Protein AF-0000000078809198 (afdb_homodimer)

Secondary structure (DSSP, 8-state):
--EEEEEEEE--TT-TTPPPEEEEEE---SSPEEHHHHHHHHHTT-SS-HHHHHHHHHHHHHHHHHHHHTT--EEETTTEEEEEEEEE--BSSGGG-SGGGEEEEEEEEEE-GGG---SS---GGGPPPEEEHHHHHHHHHHHHHHSSS-----/--EEEEEEEE--TT-TTPPPEEEEEE---SSPEEHHHHHHHHHTT-SS-HHHHHHHHHHHHHHHHHHHHTT--EEETTTEEEEEEEEE--BSSGGG-SGGGEEEEEEEEEE-GGG---SS---GGGPPPEEEHHHHHHHHHHHHHHSSS-----

InterPro domains:
  IPR000119 Histone-like DNA-binding protein [PTHR33175] (41-130)
  IPR005902 Putative DNA-binding protein, HU-related [TIGR01201] (5-146)
  IPR010992 Integration host factor (IHF)-like DNA-binding domain superfamily [G3DSA:4.10.520.10] (33-121)
  IPR010992 Integration host factor (IHF)-like DNA-binding domain superfamily [SSF47729] (41-116)
  IPR041607 HU domain fused to wHTH, Ig, or Glycine-rich motif [PF18291] (1-122)

Organism: NCBI:txid997884

Structure (mmCIF, N/CA/C/O backbone):
data_AF-0000000078809198-model_v1
#
loop_
_entity.id
_entity.type
_entity.pdbx_description
1 polymer 'Viral histone-like protein'
#
loop_
_atom_site.group_PDB
_atom_site.id
_atom_site.type_symbol
_atom_site.label_atom_id
_atom_site.label_alt_id
_atom_site.label_comp_id
_atom_site.label_asym_id
_atom_site.label_entity_id
_atom_site.label_seq_id
_atom_site.pdbx_PDB_ins_code
_atom_site.Cartn_x
_atom_site.Cartn_y
_atom_site.Cartn_z
_atom_site.occupancy
_atom_site.B_iso_or_equiv
_atom_site.auth_seq_id
_atom_site.auth_comp_id
_atom_site.auth_asym_id
_atom_site.auth_atom_id
_atom_site.pdbx_PDB_model_num
ATOM 1 N N . MET A 1 1 ? -8.312 17.562 12.43 1 68.69 1 MET A N 1
ATOM 2 C CA . MET A 1 1 ? -6.922 17.672 12.859 1 68.69 1 MET A CA 1
ATOM 3 C C . MET A 1 1 ? -5.973 17.438 11.688 1 68.69 1 MET A C 1
ATOM 5 O O . MET A 1 1 ? -6.406 17.078 10.594 1 68.69 1 MET A O 1
ATOM 9 N N . GLY A 1 2 ? -4.805 17.953 11.539 1 83.19 2 GLY A N 1
ATOM 10 C CA . GLY A 1 2 ? -3.785 17.969 10.5 1 83.19 2 GLY A CA 1
ATOM 11 C C . GLY A 1 2 ? -2.74 16.875 10.688 1 83.19 2 GLY A C 1
ATOM 12 O O . GLY A 1 2 ? -2.9 15.992 11.531 1 83.19 2 GLY A O 1
ATOM 13 N N . VAL A 1 3 ? -1.812 16.844 9.883 1 90.44 3 VAL A N 1
ATOM 14 C CA . VAL A 1 3 ? -0.715 15.891 9.891 1 90.44 3 VAL A CA 1
ATOM 15 C C . VAL A 1 3 ? 0.506 16.5 10.57 1 90.44 3 VAL A C 1
ATOM 17 O O . VAL A 1 3 ? 1.037 17.516 10.109 1 90.44 3 VAL A O 1
ATOM 20 N N . PRO A 1 4 ? 0.882 15.922 11.719 1 93.06 4 PRO A N 1
ATOM 21 C CA . PRO A 1 4 ? 2.059 16.469 12.398 1 93.06 4 PRO A CA 1
ATOM 22 C C . PRO A 1 4 ? 3.367 16.094 11.711 1 93.06 4 PRO A C 1
ATOM 24 O O . PRO A 1 4 ? 3.451 15.039 11.07 1 93.06 4 PRO A O 1
ATOM 27 N N . PHE A 1 5 ? 4.301 17.047 11.906 1 94.12 5 PHE A N 1
ATOM 28 C CA . PHE A 1 5 ? 5.648 16.734 11.445 1 94.12 5 PHE A CA 1
ATOM 29 C C . PHE A 1 5 ? 6.688 17.156 12.477 1 94.12 5 PHE A C 1
ATOM 31 O O . PHE A 1 5 ? 6.422 18 13.32 1 94.12 5 PHE A O 1
ATOM 38 N N . LYS A 1 6 ? 7.828 16.5 12.398 1 94.94 6 LYS A N 1
ATOM 39 C CA . LYS A 1 6 ? 8.992 16.859 13.203 1 94.94 6 LYS A CA 1
ATOM 40 C C . LYS A 1 6 ? 10.188 17.188 12.32 1 94.94 6 LYS A C 1
ATOM 42 O O . LYS A 1 6 ? 10.25 16.766 11.164 1 94.94 6 LYS A O 1
ATOM 47 N N . LYS A 1 7 ? 11.086 17.953 12.898 1 95.81 7 LYS A N 1
ATOM 48 C CA . LYS A 1 7 ? 12.289 18.328 12.156 1 95.81 7 LYS A CA 1
ATOM 49 C C . LYS A 1 7 ? 13.445 17.375 12.469 1 95.81 7 LYS A C 1
ATOM 51 O O . LYS A 1 7 ? 13.828 17.219 13.633 1 95.81 7 LYS A O 1
ATOM 56 N N . ILE A 1 8 ? 13.906 16.766 11.383 1 94.56 8 ILE A N 1
ATOM 57 C CA . ILE A 1 8 ? 14.977 15.789 11.594 1 94.56 8 ILE A CA 1
ATOM 58 C C . ILE A 1 8 ? 16.219 16.219 10.82 1 94.56 8 ILE A C 1
ATOM 60 O O . ILE A 1 8 ? 16.109 16.766 9.711 1 94.56 8 ILE A O 1
ATOM 64 N N . ALA A 1 9 ? 17.344 15.953 11.508 1 93.75 9 ALA A N 1
ATOM 65 C CA . ALA A 1 9 ? 18.625 16.234 10.875 1 93.75 9 ALA A CA 1
ATOM 66 C C . ALA A 1 9 ? 19.203 14.992 10.211 1 93.75 9 ALA A C 1
ATOM 68 O O . ALA A 1 9 ? 19.281 13.93 10.828 1 93.75 9 ALA A O 1
ATOM 69 N N . ARG A 1 10 ? 19.469 15.148 8.922 1 92.31 10 ARG A N 1
ATOM 70 C CA . ARG A 1 10 ? 20.047 14.023 8.195 1 92.31 10 ARG A CA 1
ATOM 71 C C . ARG A 1 10 ? 21.266 14.469 7.395 1 92.31 10 ARG A C 1
ATOM 73 O O . ARG A 1 10 ? 21.297 15.57 6.844 1 92.31 10 ARG A O 1
ATOM 80 N N . LYS A 1 11 ? 22.328 13.578 7.383 1 88.88 11 LYS A N 1
ATOM 81 C CA . LYS A 1 11 ? 23.516 13.797 6.574 1 88.88 11 LYS A CA 1
ATOM 82 C C . LYS A 1 11 ? 23.547 12.867 5.367 1 88.88 11 LYS A C 1
ATOM 84 O O . LYS A 1 11 ? 23.188 11.695 5.473 1 88.88 11 LYS A O 1
ATOM 89 N N . ASP A 1 12 ? 23.906 13.352 4.227 1 81.31 12 ASP A N 1
ATOM 90 C CA . ASP A 1 12 ? 24.062 12.516 3.045 1 81.31 12 ASP A CA 1
ATOM 91 C C . ASP A 1 12 ? 25.234 11.539 3.219 1 81.31 12 ASP A C 1
ATOM 93 O O . ASP A 1 12 ? 26.391 11.961 3.291 1 81.31 12 ASP A O 1
ATOM 97 N N . PRO A 1 13 ? 24.922 10.336 3.318 1 84.31 13 PRO A N 1
ATOM 98 C CA . PRO A 1 13 ? 25.984 9.359 3.586 1 84.31 13 PRO A CA 1
ATOM 99 C C . PRO A 1 13 ? 26.922 9.188 2.404 1 84.31 13 PRO A C 1
ATOM 101 O O . PRO A 1 13 ? 28.031 8.664 2.568 1 84.31 13 PRO A O 1
ATOM 104 N N . ARG A 1 14 ? 26.547 9.664 1.318 1 83.81 14 ARG A N 1
ATOM 105 C CA . ARG A 1 14 ? 27.359 9.484 0.121 1 83.81 14 ARG A CA 1
ATOM 106 C C . ARG A 1 14 ? 28.484 10.523 0.056 1 83.81 14 ARG A C 1
ATOM 108 O O . ARG A 1 14 ? 29.453 10.352 -0.686 1 83.81 14 ARG A O 1
ATOM 115 N N . LYS A 1 15 ? 28.344 11.641 0.725 1 79.44 15 LYS A N 1
ATOM 116 C CA . LYS A 1 15 ? 29.312 12.734 0.704 1 79.44 15 LYS A CA 1
ATOM 117 C C . LYS A 1 15 ? 30.016 12.875 2.055 1 79.44 15 LYS A C 1
ATOM 119 O O . LYS A 1 15 ? 29.359 13.102 3.074 1 79.44 15 LYS A O 1
ATOM 124 N N . ALA A 1 16 ? 31.234 12.656 2.098 1 76.06 16 ALA A N 1
ATOM 125 C CA . ALA A 1 16 ? 32.031 12.75 3.318 1 76.06 16 ALA A CA 1
ATOM 126 C C . ALA A 1 16 ? 31.891 14.133 3.951 1 76.06 16 ALA A C 1
ATOM 128 O O . ALA A 1 16 ? 31.859 14.258 5.176 1 76.06 16 ALA A O 1
ATOM 129 N N . ASP A 1 17 ? 31.844 15.109 3.195 1 79.94 17 ASP A N 1
ATOM 130 C CA . ASP A 1 17 ? 31.781 16.484 3.689 1 79.94 17 ASP A CA 1
ATOM 131 C C . ASP A 1 17 ? 30.344 17 3.689 1 79.94 17 ASP A C 1
ATOM 133 O O . ASP A 1 17 ? 30.109 18.203 3.623 1 79.94 17 ASP A O 1
ATOM 137 N N . ALA A 1 18 ? 29.484 16.109 3.814 1 81.06 18 ALA A N 1
ATOM 138 C CA . ALA A 1 18 ? 28.094 16.531 3.68 1 81.06 18 ALA A CA 1
ATOM 139 C C . ALA A 1 18 ? 27.625 17.328 4.898 1 81.06 18 ALA A C 1
ATOM 141 O O . ALA A 1 18 ? 28.031 17.047 6.027 1 81.06 18 ALA A O 1
ATOM 142 N N . VAL A 1 19 ? 27.078 18.547 4.594 1 85.5 19 VAL A N 1
ATOM 143 C CA . VAL A 1 19 ? 26.453 19.375 5.633 1 85.5 19 VAL A CA 1
ATOM 144 C C . VAL A 1 19 ? 25.125 18.766 6.055 1 85.5 19 VAL A C 1
ATOM 146 O O . VAL A 1 19 ? 24.391 18.219 5.223 1 85.5 19 VAL A O 1
ATOM 149 N N . GLU A 1 20 ? 24.984 18.812 7.352 1 91.75 20 GLU A N 1
ATOM 150 C CA . GLU A 1 20 ? 23.719 18.344 7.898 1 91.75 20 GLU A CA 1
ATOM 151 C C . GLU A 1 20 ? 22.562 19.234 7.453 1 91.75 20 GLU A C 1
ATOM 153 O O . GLU A 1 20 ? 22.688 20.453 7.438 1 91.75 20 GLU A O 1
ATOM 158 N N . LYS A 1 21 ? 21.5 18.625 6.961 1 94.75 21 LYS A N 1
ATOM 159 C CA . LYS A 1 21 ? 20.312 19.375 6.59 1 94.75 21 LYS A CA 1
ATOM 160 C C . LYS A 1 21 ? 19.094 18.906 7.406 1 94.75 21 LYS A C 1
ATOM 162 O O . LYS A 1 21 ? 19.094 17.797 7.93 1 94.75 21 LYS A O 1
ATOM 167 N N . PHE A 1 22 ? 18.125 19.875 7.52 1 95.88 22 PHE A N 1
ATOM 168 C CA . PHE A 1 22 ? 16.922 19.578 8.289 1 95.88 22 PHE A CA 1
ATOM 169 C C . PHE A 1 22 ? 15.742 19.297 7.363 1 95.88 22 PHE A C 1
ATOM 171 O O . PHE A 1 22 ? 15.516 20.047 6.402 1 95.88 22 PHE A O 1
ATOM 178 N N . TYR A 1 23 ? 15.023 18.203 7.691 1 96.31 23 TYR A N 1
ATOM 179 C CA . TYR A 1 23 ? 13.875 17.797 6.898 1 96.31 23 TYR A CA 1
ATOM 180 C C . TYR A 1 23 ? 12.633 17.656 7.766 1 96.31 23 TYR A C 1
ATOM 182 O O . TYR A 1 23 ? 12.703 17.156 8.891 1 96.31 23 TYR A O 1
ATOM 190 N N . PRO A 1 24 ? 11.531 18.156 7.254 1 95.38 24 PRO A N 1
ATOM 191 C CA . PRO A 1 24 ? 10.289 17.828 7.965 1 95.38 24 PRO A CA 1
ATOM 192 C C . PRO A 1 24 ? 9.844 16.391 7.738 1 95.38 24 PRO A C 1
ATOM 194 O O . PRO A 1 24 ? 9.609 15.984 6.598 1 95.38 24 PRO A O 1
ATOM 197 N N . GLN A 1 25 ? 9.742 15.68 8.766 1 94.69 25 GLN A N 1
ATOM 198 C CA . GLN A 1 25 ? 9.297 14.289 8.695 1 94.69 25 GLN A CA 1
ATOM 199 C C . GLN A 1 25 ? 7.914 14.125 9.312 1 94.69 25 GLN A C 1
ATOM 201 O O . GLN A 1 25 ? 7.688 14.523 10.461 1 94.69 25 GLN A O 1
ATOM 206 N N . LEU A 1 26 ? 7.105 13.516 8.5 1 93.44 26 LEU A N 1
ATOM 207 C CA . LEU A 1 26 ? 5.77 13.273 9.039 1 93.44 26 LEU A CA 1
ATOM 208 C C . LEU A 1 26 ? 5.82 12.266 10.188 1 93.44 26 LEU A C 1
ATOM 210 O O . LEU A 1 26 ? 6.57 11.289 10.133 1 93.44 26 LEU A O 1
ATOM 214 N N . VAL A 1 27 ? 4.949 12.586 11.156 1 91.62 27 VAL A N 1
ATOM 215 C CA . VAL A 1 27 ? 4.848 11.695 12.312 1 91.62 27 VAL A CA 1
ATOM 216 C C . VAL A 1 27 ? 3.43 11.148 12.422 1 91.62 27 VAL A C 1
ATOM 218 O O . VAL A 1 27 ? 2.455 11.891 12.281 1 91.62 27 VAL A O 1
ATOM 221 N N . THR A 1 28 ? 3.332 9.828 12.562 1 89.19 28 THR A N 1
ATOM 222 C CA . THR A 1 28 ? 2.027 9.219 12.773 1 89.19 28 THR A CA 1
ATOM 223 C C . THR A 1 28 ? 1.582 9.391 14.227 1 89.19 28 THR A C 1
ATOM 225 O O . THR A 1 28 ? 2.359 9.156 15.148 1 89.19 28 THR A O 1
ATOM 228 N N . THR A 1 29 ? 0.375 9.938 14.398 1 78.25 29 THR A N 1
ATOM 229 C CA . THR A 1 29 ? -0.121 10.266 15.734 1 78.25 29 THR A CA 1
ATOM 230 C C . THR A 1 29 ? -1.009 9.141 16.266 1 78.25 29 THR A C 1
ATOM 232 O O . THR A 1 29 ? -1.866 8.625 15.547 1 78.25 29 THR A O 1
ATOM 235 N N . GLY A 1 30 ? -0.757 8.812 17.641 1 72.88 30 GLY A N 1
ATOM 236 C CA . GLY A 1 30 ? -1.658 7.949 18.391 1 72.88 30 GLY A CA 1
ATOM 237 C C . GLY A 1 30 ? -1.643 6.512 17.922 1 72.88 30 GLY A C 1
ATOM 238 O O . GLY A 1 30 ? -0.792 6.129 17.109 1 72.88 30 GLY A O 1
ATOM 239 N N . PRO A 1 31 ? -2.584 5.711 18.516 1 76.19 31 PRO A N 1
ATOM 240 C CA . PRO A 1 31 ? -2.729 4.305 18.141 1 76.19 31 PRO A CA 1
ATOM 241 C C . PRO A 1 31 ? -3.236 4.133 16.703 1 76.19 31 PRO A C 1
ATOM 243 O O . PRO A 1 31 ? -3.98 4.98 16.203 1 76.19 31 PRO A O 1
ATOM 246 N N . ASN A 1 32 ? -2.77 3.221 15.992 1 86.5 32 ASN A N 1
ATOM 247 C CA . ASN A 1 32 ? -3.268 2.865 14.664 1 86.5 32 ASN A CA 1
ATOM 248 C C . ASN A 1 32 ? -4.773 2.604 14.688 1 86.5 32 ASN A C 1
ATOM 250 O O . ASN A 1 32 ? -5.289 2.008 15.633 1 86.5 32 ASN A O 1
ATOM 254 N N . ALA A 1 33 ? -5.445 3.268 13.758 1 94.88 33 ALA A N 1
ATOM 255 C CA . ALA A 1 33 ? -6.82 2.826 13.547 1 94.88 33 ALA A CA 1
ATOM 256 C C . ALA A 1 33 ? -6.855 1.43 12.93 1 94.88 33 ALA A C 1
ATOM 258 O O . ALA A 1 33 ? -5.953 1.051 12.18 1 94.88 33 ALA A O 1
ATOM 259 N N . ASP A 1 34 ? -7.844 0.67 13.344 1 96.62 34 ASP A N 1
ATOM 260 C CA . ASP A 1 34 ? -8.039 -0.633 12.719 1 96.62 34 ASP A CA 1
ATOM 261 C C . ASP A 1 34 ? -9.336 -0.665 11.914 1 96.62 34 ASP A C 1
ATOM 263 O O . ASP A 1 34 ? -10.016 0.357 11.773 1 96.62 34 ASP A O 1
ATOM 267 N N . LEU A 1 35 ? -9.578 -1.802 11.375 1 96.44 35 LEU A N 1
ATOM 268 C CA . LEU A 1 35 ? -10.734 -1.956 10.492 1 96.44 35 LEU A CA 1
ATOM 269 C C . LEU A 1 35 ? -12.023 -1.633 11.234 1 96.44 35 LEU A C 1
ATOM 271 O O . LEU A 1 35 ? -12.945 -1.056 10.656 1 96.44 35 LEU A O 1
ATOM 275 N N . ASP A 1 36 ? -12.094 -1.981 12.469 1 96.44 36 ASP A N 1
ATOM 276 C CA . ASP A 1 36 ? -13.281 -1.719 13.266 1 96.44 36 ASP A CA 1
ATOM 277 C C . ASP A 1 36 ? -13.484 -0.22 13.477 1 96.44 36 ASP A C 1
ATOM 279 O O . ASP A 1 36 ? -14.617 0.27 13.438 1 96.44 36 ASP A O 1
ATOM 283 N N . ALA A 1 37 ? -12.445 0.435 13.758 1 95.44 37 ALA A N 1
ATOM 284 C CA . ALA A 1 37 ? -12.523 1.884 13.938 1 95.44 37 ALA A CA 1
ATOM 285 C C . ALA A 1 37 ? -13.008 2.564 12.656 1 95.44 37 ALA A C 1
ATOM 287 O O . ALA A 1 37 ? -13.828 3.482 12.711 1 95.44 37 ALA A O 1
ATOM 288 N N . VAL A 1 38 ? -12.492 2.111 11.547 1 96.88 38 VAL A N 1
ATOM 289 C CA . VAL A 1 38 ? -12.898 2.676 10.266 1 96.88 38 VAL A CA 1
ATOM 290 C C . VAL A 1 38 ? -14.375 2.377 10.016 1 96.88 38 VAL A C 1
ATOM 292 O O . VAL A 1 38 ? -15.133 3.258 9.594 1 96.88 38 VAL A O 1
ATOM 295 N N . ALA A 1 39 ? -14.758 1.143 10.328 1 97.94 39 ALA A N 1
ATOM 296 C CA . ALA A 1 39 ? -16.156 0.759 10.172 1 97.94 39 ALA A CA 1
ATOM 297 C C . ALA A 1 39 ? -17.062 1.657 11.008 1 97.94 39 ALA A C 1
ATOM 299 O O . ALA A 1 39 ? -18.141 2.066 10.547 1 97.94 39 ALA A O 1
ATOM 300 N N . PHE A 1 40 ? -16.641 1.882 12.195 1 96.81 40 PHE A N 1
ATOM 301 C CA . PHE A 1 40 ? -17.422 2.727 13.094 1 96.81 40 PHE A CA 1
ATOM 302 C C . PHE A 1 40 ? -17.594 4.125 12.516 1 96.81 40 PHE A C 1
ATOM 304 O O . PHE A 1 40 ? -18.672 4.703 12.57 1 96.81 40 PHE A O 1
ATOM 311 N N . LYS A 1 41 ? -16.562 4.645 11.977 1 94.69 41 LYS A N 1
ATOM 312 C CA . LYS A 1 41 ? -16.609 5.957 11.336 1 94.69 41 LYS A CA 1
ATOM 313 C C . LYS A 1 41 ? -17.578 5.969 10.164 1 94.69 41 LYS A C 1
ATOM 315 O O . LYS A 1 41 ? -18.266 6.965 9.93 1 94.69 41 LYS A O 1
ATOM 320 N N . MET A 1 42 ? -17.625 4.887 9.484 1 96.88 42 MET A N 1
ATOM 321 C CA . MET A 1 42 ? -18.469 4.785 8.297 1 96.88 42 MET A CA 1
ATOM 322 C C . MET A 1 42 ? -19.938 4.688 8.688 1 96.88 42 MET A C 1
ATOM 324 O O . MET A 1 42 ? -20.812 5.004 7.883 1 96.88 42 MET A O 1
ATOM 328 N N . LYS A 1 43 ? -20.234 4.137 9.805 1 95.81 43 LYS A N 1
ATOM 329 C CA . LYS A 1 43 ? -21.594 3.877 10.25 1 95.81 43 LYS A CA 1
ATOM 330 C C . LYS A 1 43 ? -22.438 5.145 10.195 1 95.81 43 LYS A C 1
ATOM 332 O O . LYS A 1 43 ? -23.625 5.09 9.859 1 95.81 43 LYS A O 1
ATOM 337 N N . GLU A 1 44 ? -21.844 6.223 10.398 1 90.62 44 GLU A N 1
ATOM 338 C CA . GLU A 1 44 ? -22.562 7.496 10.414 1 90.62 44 GLU A CA 1
ATOM 339 C C . GLU A 1 44 ? -23.094 7.855 9.023 1 90.62 44 GLU A C 1
ATOM 341 O O . GLU A 1 44 ? -24.125 8.516 8.898 1 90.62 44 GLU A O 1
ATOM 346 N N . LYS A 1 45 ? -22.469 7.316 7.992 1 90.62 45 LYS A N 1
ATOM 347 C CA . LYS A 1 45 ? -22.797 7.688 6.621 1 90.62 45 LYS A CA 1
ATOM 348 C C . LYS A 1 45 ? -23.469 6.527 5.887 1 90.62 45 LYS A C 1
ATOM 350 O O . LYS A 1 45 ? -23.594 6.551 4.66 1 90.62 45 LYS A O 1
ATOM 355 N N . SER A 1 46 ? -23.75 5.531 6.594 1 93.75 46 SER A N 1
ATOM 356 C CA . SER A 1 46 ? -24.297 4.344 5.945 1 93.75 46 SER A CA 1
ATOM 357 C C . SER A 1 46 ? -25.672 3.99 6.52 1 93.75 46 SER A C 1
ATOM 359 O O . SER A 1 46 ? -25.922 4.191 7.707 1 93.75 46 SER A O 1
ATOM 361 N N . SER A 1 47 ? -26.562 3.453 5.684 1 94.12 47 SER A N 1
ATOM 362 C CA . SER A 1 47 ? -27.859 2.951 6.133 1 94.12 47 SER A CA 1
ATOM 363 C C . SER A 1 47 ? -27.75 1.521 6.648 1 94.12 47 SER A C 1
ATOM 365 O O . SER A 1 47 ? -28.703 0.974 7.191 1 94.12 47 SER A O 1
ATOM 367 N N . LEU A 1 48 ? -26.625 0.946 6.551 1 97.12 48 LEU A N 1
ATOM 368 C CA . LEU A 1 48 ? -26.406 -0.433 6.973 1 97.12 48 LEU A CA 1
ATOM 369 C C . LEU A 1 48 ? -26.016 -0.494 8.445 1 97.12 48 LEU A C 1
ATOM 371 O O . LEU A 1 48 ? -25.641 0.521 9.039 1 97.12 48 LEU A O 1
ATOM 375 N N . THR A 1 49 ? -26.172 -1.63 9.031 1 96.44 49 THR A N 1
ATOM 376 C CA . THR A 1 49 ? -25.75 -1.832 10.414 1 96.44 49 THR A CA 1
ATOM 377 C C . THR A 1 49 ? -24.234 -1.897 10.516 1 96.44 49 THR A C 1
ATOM 379 O O . THR A 1 49 ? -23.547 -2.188 9.531 1 96.44 49 THR A O 1
ATOM 382 N N . LEU A 1 50 ? -23.766 -1.62 11.703 1 97.31 50 LEU A N 1
ATOM 383 C CA . LEU A 1 50 ? -22.344 -1.737 11.953 1 97.31 50 LEU A CA 1
ATOM 384 C C . LEU A 1 50 ? -21.844 -3.145 11.633 1 97.31 50 LEU A C 1
ATOM 386 O O . LEU A 1 50 ? -20.781 -3.312 11.031 1 97.31 50 LEU A O 1
ATOM 390 N N . GLY A 1 51 ? -22.578 -4.121 11.992 1 96.69 51 GLY A N 1
ATOM 391 C CA . GLY A 1 51 ? -22.234 -5.508 11.711 1 96.69 51 GLY A CA 1
ATOM 392 C C . GLY A 1 51 ? -22.125 -5.797 10.227 1 96.69 51 GLY A C 1
ATOM 393 O O . GLY A 1 51 ? -21.219 -6.523 9.805 1 96.69 51 GLY A O 1
ATOM 394 N N . ASP A 1 52 ? -23.016 -5.266 9.422 1 97 52 ASP A N 1
ATOM 395 C CA . ASP A 1 52 ? -22.969 -5.449 7.977 1 97 52 ASP A CA 1
ATOM 396 C C . ASP A 1 52 ? -21.719 -4.801 7.379 1 97 52 ASP A C 1
ATOM 398 O O . ASP A 1 52 ? -21.062 -5.391 6.523 1 97 52 ASP A O 1
ATOM 402 N N . ILE A 1 53 ? -21.391 -3.562 7.82 1 97.94 53 ILE A N 1
ATOM 403 C CA . ILE A 1 53 ? -20.234 -2.844 7.328 1 97.94 53 ILE A CA 1
ATOM 404 C C . ILE A 1 53 ? -18.969 -3.633 7.652 1 97.94 53 ILE A C 1
ATOM 406 O O . ILE A 1 53 ? -18.125 -3.863 6.777 1 97.94 53 ILE A O 1
ATOM 410 N N . GLN A 1 54 ? -18.922 -4.082 8.844 1 97.31 54 GLN A N 1
ATOM 411 C CA . GLN A 1 54 ? -17.766 -4.852 9.273 1 97.31 54 GLN A CA 1
ATOM 412 C C . GLN A 1 54 ? -17.625 -6.133 8.453 1 97.31 54 GLN A C 1
ATOM 414 O O . GLN A 1 54 ? -16.516 -6.5 8.055 1 97.31 54 GLN A O 1
ATOM 419 N N . SER A 1 55 ? -18.672 -6.746 8.25 1 96.81 55 SER A N 1
ATOM 420 C CA . SER A 1 55 ? -18.656 -7.98 7.465 1 96.81 55 SER A CA 1
ATOM 421 C C . SER A 1 55 ? -18.172 -7.723 6.039 1 96.81 55 SER A C 1
ATOM 423 O O . SER A 1 55 ? -17.359 -8.477 5.512 1 96.81 55 SER A O 1
ATOM 425 N N . VAL A 1 56 ? -18.656 -6.715 5.414 1 97.31 56 VAL A N 1
ATOM 426 C CA . VAL A 1 56 ? -18.25 -6.375 4.055 1 97.31 56 VAL A CA 1
ATOM 427 C C . VAL A 1 56 ? -16.75 -6.074 4.016 1 97.31 56 VAL A C 1
ATOM 429 O O . VAL A 1 56 ? -16.047 -6.535 3.117 1 97.31 56 VAL A O 1
ATOM 432 N N . LEU A 1 57 ? -16.234 -5.352 4.973 1 97.62 57 LEU A N 1
ATOM 433 C CA . LEU A 1 57 ? -14.828 -4.957 4.973 1 97.62 57 LEU A CA 1
ATOM 434 C C . LEU A 1 57 ? -13.922 -6.164 5.211 1 97.62 57 LEU A C 1
ATOM 436 O O . LEU A 1 57 ? -12.875 -6.289 4.578 1 97.62 57 LEU A O 1
ATOM 440 N N . THR A 1 58 ? -14.391 -7.02 6.094 1 96.38 58 THR A N 1
ATOM 441 C CA . THR A 1 58 ? -13.633 -8.242 6.332 1 96.38 58 THR A CA 1
ATOM 442 C C . THR A 1 58 ? -13.602 -9.109 5.078 1 96.38 58 THR A C 1
ATOM 444 O O . THR A 1 58 ? -12.539 -9.625 4.699 1 96.38 58 THR A O 1
ATOM 447 N N . ASN A 1 59 ? -14.719 -9.266 4.465 1 96.75 59 ASN A N 1
ATOM 448 C CA . ASN A 1 59 ? -14.789 -10.023 3.219 1 96.75 59 ASN A CA 1
ATOM 449 C C . ASN A 1 59 ? -13.977 -9.367 2.111 1 96.75 59 ASN A C 1
ATOM 451 O O . ASN A 1 59 ? -13.414 -10.047 1.256 1 96.75 59 ASN A O 1
ATOM 455 N N . PHE A 1 60 ? -13.977 -8.031 2.127 1 97.38 60 PHE A N 1
ATOM 456 C CA . PHE A 1 60 ? -13.203 -7.293 1.134 1 97.38 60 PHE A CA 1
ATOM 457 C C . PHE A 1 60 ? -11.727 -7.637 1.232 1 97.38 60 PHE A C 1
ATOM 459 O O . PHE A 1 60 ? -11.07 -7.879 0.218 1 97.38 60 PHE A O 1
ATOM 466 N N . VAL A 1 61 ? -11.195 -7.699 2.422 1 95.44 61 VAL A N 1
ATOM 467 C CA . VAL A 1 61 ? -9.789 -8.023 2.637 1 95.44 61 VAL A CA 1
ATOM 468 C C . VAL A 1 61 ? -9.492 -9.422 2.088 1 95.44 61 VAL A C 1
ATOM 470 O O . VAL A 1 61 ? -8.484 -9.625 1.4 1 95.44 61 VAL A O 1
ATOM 473 N N . GLU A 1 62 ? -10.359 -10.305 2.32 1 93.56 62 GLU A N 1
ATOM 474 C CA . GLU A 1 62 ? -10.195 -11.672 1.833 1 93.56 62 GLU A CA 1
ATOM 475 C C . GLU A 1 62 ? -10.266 -11.727 0.31 1 93.56 62 GLU A C 1
ATOM 477 O O . GLU A 1 62 ? -9.477 -12.422 -0.331 1 93.56 62 GLU A O 1
ATOM 482 N N . ALA A 1 63 ? -11.219 -11.031 -0.23 1 95.06 63 ALA A N 1
ATOM 483 C CA . ALA A 1 63 ? -11.375 -10.992 -1.682 1 95.06 63 ALA A CA 1
ATOM 484 C C . ALA A 1 63 ? -10.148 -10.383 -2.35 1 95.06 63 ALA A C 1
ATOM 486 O O . ALA A 1 63 ? -9.703 -10.852 -3.4 1 95.06 63 ALA A O 1
ATOM 487 N N . MET A 1 64 ? -9.586 -9.328 -1.737 1 94.81 64 MET A N 1
ATOM 488 C CA . MET A 1 64 ? -8.367 -8.703 -2.244 1 94.81 64 MET A CA 1
ATOM 489 C C . MET A 1 64 ? -7.223 -9.711 -2.299 1 94.81 64 MET A C 1
ATOM 491 O O . MET A 1 64 ? -6.543 -9.828 -3.32 1 94.81 64 MET A O 1
ATOM 495 N N . ARG A 1 65 ? -7.082 -10.391 -1.279 1 91.44 65 ARG A N 1
ATOM 496 C CA . ARG A 1 65 ? -6.016 -11.383 -1.227 1 91.44 65 ARG A CA 1
ATOM 497 C C . ARG A 1 65 ? -6.203 -12.445 -2.307 1 91.44 65 ARG A C 1
ATOM 499 O O . ARG A 1 65 ? -5.242 -12.836 -2.977 1 91.44 65 ARG A O 1
ATOM 506 N N . GLU A 1 66 ? -7.398 -12.883 -2.41 1 90.19 66 GLU A N 1
ATOM 507 C CA . GLU A 1 66 ? -7.688 -13.922 -3.393 1 90.19 66 GLU A CA 1
ATOM 508 C C . GLU A 1 66 ? -7.359 -13.453 -4.809 1 90.19 66 GLU A C 1
ATOM 510 O O . GLU A 1 66 ? -6.746 -14.188 -5.586 1 90.19 66 GLU A O 1
ATOM 515 N N . VAL A 1 67 ? -7.828 -12.273 -5.125 1 91.62 67 VAL A N 1
ATOM 516 C CA . VAL A 1 67 ? -7.582 -11.719 -6.453 1 91.62 67 VAL A CA 1
ATOM 517 C C . VAL A 1 67 ? -6.078 -11.602 -6.695 1 91.62 67 VAL A C 1
ATOM 519 O O . VAL A 1 67 ? -5.582 -12.008 -7.75 1 91.62 67 VAL A O 1
ATOM 522 N N . LEU A 1 68 ? -5.332 -11.148 -5.754 1 91.56 68 LEU A N 1
ATOM 523 C CA . LEU A 1 68 ? -3.891 -10.953 -5.875 1 91.56 68 LEU A CA 1
ATOM 524 C C . LEU A 1 68 ? -3.162 -12.281 -5.973 1 91.56 68 LEU A C 1
ATOM 526 O O . LEU A 1 68 ? -2.242 -12.438 -6.777 1 91.56 68 LEU A O 1
ATOM 530 N N . TYR A 1 69 ? -3.613 -13.242 -5.246 1 87.88 69 TYR A N 1
ATOM 531 C CA . TYR A 1 69 ? -2.945 -14.539 -5.211 1 87.88 69 TYR A CA 1
ATOM 532 C C . TYR A 1 69 ? -3.236 -15.336 -6.48 1 87.88 69 TYR A C 1
ATOM 534 O O . TYR A 1 69 ? -2.6 -16.359 -6.738 1 87.88 69 TYR A O 1
ATOM 542 N N . ASN A 1 70 ? -4.141 -14.836 -7.215 1 87.56 70 ASN A N 1
ATOM 543 C CA . ASN A 1 70 ? -4.395 -15.43 -8.523 1 87.56 70 ASN A CA 1
ATOM 544 C C . ASN A 1 70 ? -3.615 -14.719 -9.625 1 87.56 70 ASN A C 1
ATOM 546 O O . ASN A 1 70 ? -3.857 -14.953 -10.812 1 87.56 70 ASN A O 1
ATOM 550 N N . GLY A 1 71 ? -2.768 -13.812 -9.219 1 89.12 71 GLY A N 1
ATOM 551 C CA . GLY A 1 71 ? -1.837 -13.203 -10.156 1 89.12 71 GLY A CA 1
ATOM 552 C C . GLY A 1 71 ? -2.367 -11.922 -10.781 1 89.12 71 GLY A C 1
ATOM 553 O O . GLY A 1 71 ? -1.767 -11.383 -11.711 1 89.12 71 GLY A O 1
ATOM 554 N N . GLN A 1 72 ? -3.518 -11.461 -10.352 1 93.06 72 GLN A N 1
ATOM 555 C CA . GLN A 1 72 ? -4.082 -10.211 -10.852 1 93.06 72 GLN A CA 1
ATOM 556 C C . GLN A 1 72 ? -3.699 -9.031 -9.961 1 93.06 72 GLN A C 1
ATOM 558 O O . GLN A 1 72 ? -3.297 -9.227 -8.812 1 93.06 72 GLN A O 1
ATOM 563 N N . SER A 1 73 ? -3.77 -7.891 -10.57 1 96.31 73 SER A N 1
ATOM 564 C CA . SER A 1 73 ? -3.666 -6.652 -9.805 1 96.31 73 SER A CA 1
ATOM 565 C C . SER A 1 73 ? -5.039 -6.039 -9.555 1 96.31 73 SER A C 1
ATOM 567 O O . SER A 1 73 ? -6.004 -6.359 -10.25 1 96.31 73 SER A O 1
ATOM 569 N N . VAL A 1 74 ? -5.105 -5.207 -8.508 1 96.75 74 VAL A N 1
ATOM 570 C CA . VAL A 1 74 ? -6.336 -4.496 -8.195 1 96.75 74 VAL A CA 1
ATOM 571 C C . VAL A 1 74 ? -6.09 -2.988 -8.242 1 96.75 74 VAL A C 1
ATOM 573 O O . VAL A 1 74 ? -5.234 -2.473 -7.516 1 96.75 74 VAL A O 1
ATOM 576 N N . ASN A 1 75 ? -6.816 -2.352 -9.141 1 96.06 75 ASN A N 1
ATOM 577 C CA . ASN A 1 75 ? -6.727 -0.9 -9.266 1 96.06 75 ASN A CA 1
ATOM 578 C C . ASN A 1 75 ? -7.938 -0.208 -8.648 1 96.06 75 ASN A C 1
ATOM 580 O O . ASN A 1 75 ? -9.039 -0.258 -9.203 1 96.06 75 ASN A O 1
ATOM 584 N N . ILE A 1 76 ? -7.715 0.407 -7.535 1 95.75 76 ILE A N 1
ATOM 585 C CA . ILE A 1 76 ? -8.773 1.153 -6.859 1 95.75 76 ILE A CA 1
ATOM 586 C C . ILE A 1 76 ? -8.648 2.637 -7.199 1 95.75 76 ILE A C 1
ATOM 588 O O . ILE A 1 76 ? -7.691 3.299 -6.793 1 95.75 76 ILE A O 1
ATOM 592 N N . LYS A 1 77 ? -9.688 3.092 -7.773 1 91.81 77 LYS A N 1
ATOM 593 C CA . LYS A 1 77 ? -9.695 4.484 -8.211 1 91.81 77 LYS A CA 1
ATOM 594 C C . LYS A 1 77 ? -9.516 5.43 -7.023 1 91.81 77 LYS A C 1
ATOM 596 O O . LYS A 1 77 ? -10.148 5.254 -5.98 1 91.81 77 LYS A O 1
ATOM 601 N N . ASN A 1 78 ? -8.586 6.449 -7.234 1 85.81 78 ASN A N 1
ATOM 602 C CA . ASN A 1 78 ? -8.305 7.5 -6.262 1 85.81 78 ASN A CA 1
ATOM 603 C C . ASN A 1 78 ? -7.664 6.938 -4.996 1 85.81 78 ASN A C 1
ATOM 605 O O . ASN A 1 78 ? -7.812 7.508 -3.914 1 85.81 78 ASN A O 1
ATOM 609 N N . PHE A 1 79 ? -7.125 5.863 -5.109 1 93.44 79 PHE A N 1
ATOM 610 C CA . PHE A 1 79 ? -6.445 5.281 -3.957 1 93.44 79 PHE A CA 1
ATOM 611 C C . PHE A 1 79 ? -5.102 4.688 -4.363 1 93.44 79 PHE A C 1
ATOM 613 O O . PHE A 1 79 ? -4.047 5.238 -4.031 1 93.44 79 PHE A O 1
ATOM 620 N N . GLY A 1 80 ? -5.254 3.586 -5.242 1 95.06 80 GLY A N 1
ATOM 621 C CA . GLY A 1 80 ? -3.988 3.01 -5.672 1 95.06 80 GLY A CA 1
ATOM 622 C C . GLY A 1 80 ? -4.141 1.64 -6.305 1 95.06 80 GLY A C 1
ATOM 623 O O . GLY A 1 80 ? -5.258 1.162 -6.504 1 95.06 80 GLY A O 1
ATOM 624 N N . VAL A 1 81 ? -2.979 1.111 -6.586 1 95.69 81 VAL A N 1
ATOM 625 C CA . VAL A 1 81 ? -2.932 -0.192 -7.242 1 95.69 81 VAL A CA 1
ATOM 626 C C . VAL A 1 81 ? -2.217 -1.197 -6.34 1 95.69 81 VAL A C 1
ATOM 628 O O . VAL A 1 81 ? -1.151 -0.903 -5.793 1 95.69 81 VAL A O 1
ATOM 631 N N . PHE A 1 82 ? -2.83 -2.365 -6.207 1 95.94 82 PHE A N 1
ATOM 632 C CA . PHE A 1 82 ? -2.234 -3.477 -5.477 1 95.94 82 PHE A CA 1
ATOM 633 C C . PHE A 1 82 ? -1.747 -4.555 -6.438 1 95.94 82 PHE A C 1
ATOM 635 O O . PHE A 1 82 ? -2.428 -4.879 -7.414 1 95.94 82 PHE A O 1
ATOM 642 N N . SER A 1 83 ? -0.62 -5.086 -6.129 1 94.62 83 SER A N 1
ATOM 643 C CA . SER A 1 83 ? -0.039 -6.176 -6.91 1 94.62 83 SER A CA 1
ATOM 644 C C . SER A 1 83 ? 0.884 -7.039 -6.059 1 94.62 83 SER A C 1
ATOM 646 O O . SER A 1 83 ? 1.071 -6.77 -4.871 1 94.62 83 SER A O 1
ATOM 648 N N . LEU A 1 84 ? 1.376 -8.117 -6.68 1 91.94 84 LEU A N 1
ATOM 649 C CA . LEU A 1 84 ? 2.309 -8.977 -5.957 1 91.94 84 LEU A CA 1
ATOM 650 C C . LEU A 1 84 ? 3.74 -8.734 -6.422 1 91.94 84 LEU A C 1
ATOM 652 O O . LEU A 1 84 ? 3.977 -8.43 -7.594 1 91.94 84 LEU A O 1
ATOM 656 N N . SER A 1 85 ? 4.59 -8.82 -5.516 1 90.94 85 SER A N 1
ATOM 657 C CA . SER A 1 85 ? 6.02 -8.859 -5.805 1 90.94 85 SER A CA 1
ATOM 658 C C . SER A 1 85 ? 6.703 -10 -5.062 1 90.94 85 SER A C 1
ATOM 660 O O . SER A 1 85 ? 6.105 -10.625 -4.18 1 90.94 85 SER A O 1
ATOM 662 N N . ALA A 1 86 ? 7.965 -10.289 -5.504 1 89.75 86 ALA A N 1
ATOM 663 C CA . ALA A 1 86 ? 8.656 -11.438 -4.922 1 89.75 86 ALA A CA 1
ATOM 664 C C . ALA A 1 86 ? 10.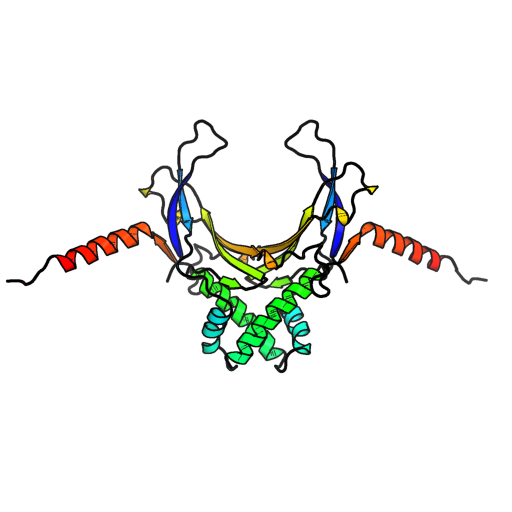117 -11.102 -4.621 1 89.75 86 ALA A C 1
ATOM 666 O O . ALA A 1 86 ? 10.758 -10.367 -5.375 1 89.75 86 ALA A O 1
ATOM 667 N N . ARG A 1 87 ? 10.492 -11.562 -3.541 1 91.12 87 ARG A N 1
ATOM 668 C CA . ARG A 1 87 ? 11.93 -11.664 -3.287 1 91.12 87 ARG A CA 1
ATOM 669 C C . ARG A 1 87 ? 12.5 -12.945 -3.877 1 91.12 87 ARG A C 1
ATOM 671 O O . ARG A 1 87 ? 12.031 -14.047 -3.564 1 91.12 87 ARG A O 1
ATOM 678 N N . THR A 1 88 ? 13.5 -12.758 -4.699 1 92.69 88 THR A N 1
ATOM 679 C CA . THR A 1 88 ? 13.969 -13.922 -5.438 1 92.69 88 THR A CA 1
ATOM 680 C C . THR A 1 88 ? 15.492 -14.031 -5.367 1 92.69 88 THR A C 1
ATOM 682 O O . THR A 1 88 ? 16.172 -13.062 -5.016 1 92.69 88 THR A O 1
ATOM 685 N N . LEU A 1 89 ? 15.961 -15.305 -5.617 1 93.5 89 LEU A N 1
ATOM 686 C CA . LEU A 1 89 ? 17.391 -15.586 -5.73 1 93.5 89 LEU A CA 1
ATOM 687 C C . LEU A 1 89 ? 17.797 -15.789 -7.188 1 93.5 89 LEU A C 1
ATOM 689 O O . LEU A 1 89 ? 17.062 -16.438 -7.945 1 93.5 89 LEU A O 1
ATOM 693 N N . GLY A 1 90 ? 18.891 -15.211 -7.438 1 93.69 90 GLY A N 1
ATOM 694 C CA . GLY A 1 90 ? 19.391 -15.32 -8.805 1 93.69 90 GLY A CA 1
ATOM 695 C C . GLY A 1 90 ? 20.172 -16.594 -9.055 1 93.69 90 GLY A C 1
ATOM 696 O O . GLY A 1 90 ? 20.719 -17.188 -8.125 1 93.69 90 GLY A O 1
ATOM 697 N N . THR A 1 91 ? 20.141 -17.047 -10.336 1 95.06 91 THR A N 1
ATOM 698 C CA . THR A 1 91 ? 20.906 -18.203 -10.773 1 95.06 91 THR A CA 1
ATOM 699 C C . THR A 1 91 ? 21.734 -17.875 -12.016 1 95.06 91 THR A C 1
ATOM 701 O O . THR A 1 91 ? 21.359 -17 -12.805 1 95.06 91 THR A O 1
ATOM 704 N N . GLU A 1 92 ? 22.797 -18.547 -12.164 1 93.56 92 GLU A N 1
ATOM 705 C CA . GLU A 1 92 ? 23.641 -18.328 -13.336 1 93.56 92 GLU A CA 1
ATOM 706 C C . GLU A 1 92 ? 23.062 -19.016 -14.57 1 93.56 92 GLU A C 1
ATOM 708 O O . GLU A 1 92 ? 23.156 -18.5 -15.68 1 93.56 92 GLU A O 1
ATOM 713 N N . ASP A 1 93 ? 22.453 -20.156 -14.328 1 93.88 93 ASP A N 1
ATOM 714 C CA . ASP A 1 93 ? 21.844 -20.922 -15.414 1 93.88 93 ASP A CA 1
ATOM 715 C C . ASP A 1 93 ? 20.328 -20.719 -15.453 1 93.88 93 ASP A C 1
ATOM 717 O O . ASP A 1 93 ? 19.656 -20.844 -14.43 1 93.88 93 ASP A O 1
ATOM 721 N N . VAL A 1 94 ? 19.812 -20.469 -16.672 1 93.25 94 VAL A N 1
ATOM 722 C CA . VAL A 1 94 ? 18.391 -20.188 -16.875 1 93.25 94 VAL A CA 1
ATOM 723 C C . VAL A 1 94 ? 17.578 -21.422 -16.5 1 93.25 94 VAL A C 1
ATOM 725 O O . VAL A 1 94 ? 16.453 -21.297 -16 1 93.25 94 VAL A O 1
ATOM 728 N N . LYS A 1 95 ? 18.125 -22.594 -16.703 1 92.88 95 LYS A N 1
ATOM 729 C CA . LYS A 1 95 ? 17.422 -23.828 -16.422 1 92.88 95 LYS A CA 1
ATOM 730 C C . LYS A 1 95 ? 17.188 -24.016 -14.93 1 92.88 95 LYS A C 1
ATOM 732 O O . LYS A 1 95 ? 16.266 -24.719 -14.523 1 92.88 95 LYS A O 1
ATOM 737 N N . GLU A 1 96 ? 18.031 -23.344 -14.141 1 94.56 96 GLU A N 1
ATOM 738 C CA . GLU A 1 96 ? 17.938 -23.469 -12.688 1 94.56 96 GLU A CA 1
ATOM 739 C C . GLU A 1 96 ? 17.016 -22.391 -12.109 1 94.56 96 GLU A C 1
ATOM 741 O O . GLU A 1 96 ? 16.719 -22.391 -10.914 1 94.56 96 GLU A O 1
ATOM 746 N N . CYS A 1 97 ? 16.609 -21.531 -12.945 1 95 97 CYS A N 1
ATOM 747 C CA . CYS A 1 97 ? 15.688 -20.484 -12.523 1 95 97 CYS A CA 1
ATOM 748 C C . CYS A 1 97 ? 14.25 -21 -12.523 1 95 97 CYS A C 1
ATOM 750 O O . CYS A 1 97 ? 13.609 -21.078 -13.57 1 95 97 CYS A O 1
ATOM 752 N N . THR A 1 98 ? 13.758 -21.328 -11.391 1 92.88 98 THR A N 1
ATOM 753 C CA . THR A 1 98 ? 12.43 -21.906 -11.234 1 92.88 98 THR A CA 1
ATOM 754 C C . THR A 1 98 ? 11.672 -21.203 -10.102 1 92.88 98 THR A C 1
ATOM 756 O O . THR A 1 98 ? 12.156 -20.234 -9.531 1 92.88 98 THR A O 1
ATOM 759 N N . ALA A 1 99 ? 10.484 -21.703 -9.867 1 90.69 99 ALA A N 1
ATOM 760 C CA . ALA A 1 99 ? 9.656 -21.172 -8.781 1 90.69 99 ALA A CA 1
ATOM 761 C C . ALA A 1 99 ? 10.344 -21.344 -7.434 1 90.69 99 ALA A C 1
ATOM 763 O O . ALA A 1 99 ? 10.031 -20.641 -6.473 1 90.69 99 ALA A O 1
ATOM 764 N N . LYS A 1 100 ? 11.273 -22.281 -7.395 1 89.88 100 LYS A N 1
ATOM 765 C CA . LYS A 1 100 ? 11.992 -22.547 -6.148 1 89.88 100 LYS A CA 1
ATOM 766 C C . LYS A 1 100 ? 12.859 -21.359 -5.75 1 89.88 100 LYS A C 1
ATOM 768 O O . LYS A 1 100 ? 13.273 -21.234 -4.594 1 89.88 100 LYS A O 1
ATOM 773 N N . ASN A 1 101 ? 13.156 -20.547 -6.719 1 93.12 101 ASN A N 1
ATOM 774 C CA . ASN A 1 101 ? 13.992 -19.375 -6.469 1 93.12 101 ASN A CA 1
ATOM 775 C C . ASN A 1 101 ? 13.18 -18.219 -5.91 1 93.12 101 ASN A C 1
ATOM 777 O O . ASN A 1 101 ? 13.734 -17.172 -5.562 1 93.12 101 ASN A O 1
ATOM 781 N N . ILE A 1 102 ? 11.875 -18.375 -5.809 1 90.62 102 ILE A N 1
ATOM 782 C CA . ILE A 1 102 ? 11.023 -17.406 -5.137 1 90.62 102 ILE A CA 1
ATOM 783 C C . ILE A 1 102 ? 11.008 -17.672 -3.637 1 90.62 102 ILE A C 1
ATOM 785 O O . ILE A 1 102 ? 10.5 -18.719 -3.193 1 90.62 102 ILE A O 1
ATOM 789 N N . LYS A 1 103 ? 11.469 -16.75 -2.912 1 88.56 103 LYS A N 1
ATOM 790 C CA . LYS A 1 103 ? 11.68 -16.984 -1.487 1 88.56 103 LYS A CA 1
ATOM 791 C C . LYS A 1 103 ? 10.57 -16.359 -0.652 1 88.56 103 LYS A C 1
ATOM 793 O O . LYS A 1 103 ? 10.234 -16.859 0.425 1 88.56 103 LYS A O 1
ATOM 798 N N . ALA A 1 104 ? 10.016 -15.266 -1.191 1 88.06 104 ALA A N 1
ATOM 799 C CA . ALA A 1 104 ? 8.922 -14.594 -0.491 1 88.06 104 ALA A CA 1
ATOM 800 C C . ALA A 1 104 ? 8.062 -13.797 -1.462 1 88.06 104 ALA A C 1
ATOM 802 O O . ALA A 1 104 ? 8.547 -13.312 -2.486 1 88.06 104 ALA A O 1
ATOM 803 N N . VAL A 1 105 ? 6.832 -13.797 -1.108 1 88.62 105 VAL A N 1
ATOM 804 C CA . VAL A 1 105 ? 5.887 -12.992 -1.871 1 88.62 105 VAL A CA 1
ATOM 805 C C . VAL A 1 105 ? 5.289 -11.914 -0.973 1 88.62 105 VAL A C 1
ATOM 807 O O . VAL A 1 105 ? 5.043 -12.148 0.213 1 88.62 105 VAL A O 1
ATOM 810 N N . LYS A 1 106 ? 5.113 -10.742 -1.541 1 90.62 106 LYS A N 1
ATOM 811 C CA . LYS A 1 106 ? 4.5 -9.664 -0.771 1 90.62 106 LYS A CA 1
ATOM 812 C C . LYS A 1 106 ? 3.525 -8.859 -1.628 1 90.62 106 LYS A C 1
ATOM 814 O O . LYS A 1 106 ? 3.648 -8.828 -2.854 1 90.62 106 LYS A O 1
ATOM 819 N N . ILE A 1 107 ? 2.592 -8.266 -0.898 1 93.31 107 ILE A N 1
ATOM 820 C CA . ILE A 1 107 ? 1.665 -7.359 -1.562 1 93.31 107 ILE A CA 1
ATOM 821 C C . ILE A 1 107 ? 2.309 -5.98 -1.703 1 93.31 107 ILE A C 1
ATOM 823 O O . ILE A 1 107 ? 2.9 -5.465 -0.753 1 93.31 107 ILE A O 1
ATOM 827 N N . ASN A 1 108 ? 2.27 -5.504 -2.883 1 93.81 108 ASN A N 1
ATOM 828 C CA . ASN A 1 108 ? 2.758 -4.164 -3.189 1 93.81 108 ASN A CA 1
ATOM 829 C C . ASN A 1 108 ? 1.608 -3.186 -3.41 1 93.81 108 ASN A C 1
ATOM 831 O O . ASN A 1 108 ? 0.54 -3.574 -3.885 1 93.81 108 ASN A O 1
ATOM 835 N N . PHE A 1 109 ? 1.879 -1.987 -3.01 1 96 109 PHE A N 1
ATOM 836 C CA . PHE A 1 109 ? 0.903 -0.923 -3.211 1 96 109 PHE A CA 1
ATOM 837 C C . PHE A 1 109 ? 1.557 0.298 -3.848 1 96 109 PHE A C 1
ATOM 839 O O . PHE A 1 109 ? 2.572 0.792 -3.355 1 96 109 PHE A O 1
ATOM 846 N N . ARG A 1 110 ? 0.877 0.708 -4.926 1 94.25 110 ARG A N 1
ATOM 847 C CA . ARG A 1 110 ? 1.254 1.955 -5.586 1 94.25 110 ARG A CA 1
ATOM 848 C C . ARG A 1 110 ? 0.129 2.98 -5.5 1 94.25 110 ARG A C 1
ATOM 850 O O . ARG A 1 110 ? -0.928 2.803 -6.109 1 94.25 110 ARG A O 1
ATOM 857 N N . PRO A 1 111 ? 0.396 4.051 -4.781 1 93 111 PRO A N 1
ATOM 858 C CA . PRO A 1 111 ? -0.663 5.051 -4.641 1 93 111 PRO A CA 1
ATOM 859 C C . PRO A 1 111 ? -1.029 5.715 -5.969 1 93 111 PRO A C 1
ATOM 861 O O . PRO A 1 111 ? -0.167 5.895 -6.832 1 93 111 PRO A O 1
ATOM 864 N N . SER A 1 112 ? -2.338 6.051 -6.051 1 87.94 112 SER A N 1
ATOM 865 C CA . SER A 1 112 ? -2.779 6.773 -7.238 1 87.94 112 SER A CA 1
ATOM 866 C C . SER A 1 112 ? -2.201 8.188 -7.277 1 87.94 112 SER A C 1
ATOM 868 O O . SER A 1 112 ? -2.014 8.812 -6.23 1 87.94 112 SER A O 1
ATOM 870 N N . THR A 1 113 ? -1.79 8.633 -8.43 1 73.69 113 THR A N 1
ATOM 871 C CA . THR A 1 113 ? -1.233 9.977 -8.602 1 73.69 113 THR A CA 1
ATOM 872 C C . THR A 1 113 ? -2.281 11.039 -8.297 1 73.69 113 THR A C 1
ATOM 874 O O . THR A 1 113 ? -1.939 12.172 -7.953 1 73.69 113 THR A O 1
ATOM 877 N N . SER A 1 114 ? -3.6 10.68 -8.539 1 60.41 114 SER A N 1
ATOM 878 C CA . SER A 1 114 ? -4.684 11.633 -8.344 1 60.41 114 SER A CA 1
ATOM 879 C C . SER A 1 114 ? -4.848 12 -6.867 1 60.41 114 SER A C 1
ATOM 881 O O . SER A 1 114 ? -5.465 13.008 -6.535 1 60.41 114 SER A O 1
ATOM 883 N N . ILE A 1 115 ? -4.43 11.211 -5.957 1 59.84 115 ILE A N 1
ATOM 884 C CA . ILE A 1 115 ? -4.605 11.469 -4.531 1 59.84 115 ILE A CA 1
ATOM 885 C C . ILE A 1 115 ? -3.447 12.312 -4.012 1 59.84 115 ILE A C 1
ATOM 887 O O . ILE A 1 115 ? -3.467 12.766 -2.865 1 59.84 115 ILE A O 1
ATOM 891 N N . ARG A 1 116 ? -2.576 12.594 -4.91 1 56.66 116 ARG A N 1
ATOM 892 C CA . ARG A 1 116 ? -1.502 13.367 -4.293 1 56.66 116 ARG A CA 1
ATOM 893 C C . ARG A 1 116 ? -2.053 14.594 -3.57 1 56.66 116 ARG A C 1
ATOM 895 O O . ARG A 1 116 ? -2.602 15.5 -4.203 1 56.66 116 ARG A O 1
ATOM 902 N N . PRO A 1 117 ? -2.494 14.266 -2.283 1 55.12 117 PRO A N 1
ATOM 903 C CA . PRO A 1 117 ? -2.863 15.5 -1.593 1 55.12 117 PRO A CA 1
ATOM 904 C C . PRO A 1 117 ? -2.027 16.703 -2.039 1 55.12 117 PRO A C 1
ATOM 906 O O . PRO A 1 117 ? -0.795 16.625 -2.053 1 55.12 117 PRO A O 1
ATOM 909 N N . ASP A 1 118 ? -2.461 17.156 -3.229 1 52.66 118 ASP A N 1
ATOM 910 C CA . ASP A 1 118 ? -1.745 18.359 -3.609 1 52.66 118 ASP A CA 1
ATOM 911 C C . ASP A 1 118 ? -1.592 19.312 -2.42 1 52.66 118 ASP A C 1
ATOM 913 O O . ASP A 1 118 ? -2.584 19.734 -1.829 1 52.66 118 ASP A O 1
ATOM 917 N N . ILE A 1 119 ? -0.52 19.156 -1.716 1 57.94 119 ILE A N 1
ATOM 918 C CA . ILE A 1 119 ? -0.219 20.109 -0.653 1 57.94 119 ILE A CA 1
ATOM 919 C C . ILE A 1 119 ? -0.635 21.516 -1.087 1 57.94 119 ILE A C 1
ATOM 921 O O . ILE A 1 119 ? -0.963 22.359 -0.249 1 57.94 119 ILE A O 1
ATOM 925 N N . THR A 1 120 ? -0.646 21.609 -2.461 1 50.12 120 THR A N 1
ATOM 926 C CA . THR A 1 120 ? -0.988 22.953 -2.939 1 50.12 120 THR A CA 1
ATOM 927 C C . THR A 1 120 ? -2.465 23.031 -3.312 1 50.12 120 THR A C 1
ATOM 929 O O . THR A 1 120 ? -2.977 24.109 -3.619 1 50.12 120 THR A O 1
ATOM 932 N N . THR A 1 121 ? -2.932 21.766 -3.436 1 51.41 121 THR A N 1
ATOM 933 C CA . THR A 1 121 ? -4.289 21.906 -3.955 1 51.41 121 THR A CA 1
ATOM 934 C C . THR A 1 121 ? -5.23 22.422 -2.871 1 51.41 121 THR A C 1
ATOM 936 O O . THR A 1 121 ? -5.082 22.078 -1.696 1 51.41 121 THR A O 1
ATOM 939 N N . THR A 1 122 ? -5.82 23.609 -2.996 1 44.22 122 THR A N 1
ATOM 940 C CA . THR A 1 122 ? -6.832 24.359 -2.268 1 44.22 122 THR A CA 1
ATOM 941 C C . THR A 1 122 ? -8.18 23.656 -2.326 1 44.22 122 THR A C 1
ATOM 943 O O . THR A 1 122 ? -9.203 24.203 -1.906 1 44.22 122 THR A O 1
ATOM 946 N N . ARG A 1 123 ? -8.219 22.562 -2.883 1 47.5 123 ARG A N 1
ATOM 947 C CA . ARG A 1 123 ? -9.617 22.141 -2.822 1 47.5 123 ARG A CA 1
ATOM 948 C C . ARG A 1 123 ? -9.977 21.625 -1.433 1 47.5 123 ARG A C 1
ATOM 950 O O . ARG A 1 123 ? -9.211 20.875 -0.827 1 47.5 123 ARG A O 1
ATOM 957 N N . ALA A 1 124 ? -10.945 22.234 -0.882 1 47.22 124 ALA A N 1
ATOM 958 C CA . ALA A 1 124 ? -11.469 22.094 0.476 1 47.22 124 ALA A CA 1
ATOM 959 C C . ALA A 1 124 ? -11.336 20.641 0.96 1 47.22 124 ALA A C 1
ATOM 961 O O . ALA A 1 124 ? -10.914 20.406 2.09 1 47.22 124 ALA A O 1
ATOM 962 N N . GLY A 1 125 ? -11.789 19.625 0.341 1 52.34 125 GLY A N 1
ATOM 9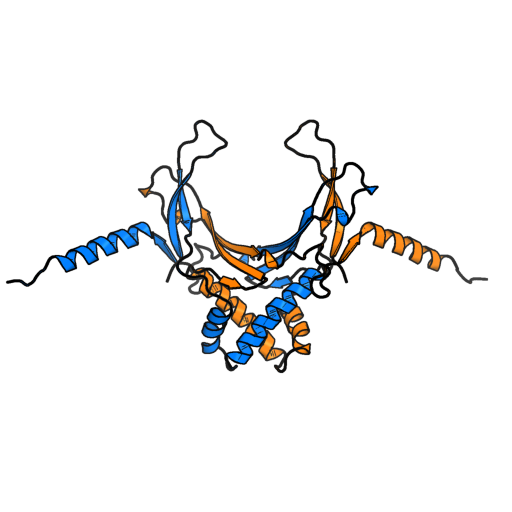63 C CA . GLY A 1 125 ? -11.922 18.266 0.833 1 52.34 125 GLY A CA 1
ATOM 964 C C . GLY A 1 125 ? -10.625 17.469 0.77 1 52.34 125 GLY A C 1
ATOM 965 O O . GLY A 1 125 ? -10.539 16.359 1.294 1 52.34 125 GLY A O 1
ATOM 966 N N . GLU A 1 126 ? -9.648 18.062 0.153 1 60.88 126 GLU A N 1
ATOM 967 C CA . GLU A 1 126 ? -8.406 17.328 -0.079 1 60.88 126 GLU A CA 1
ATOM 968 C C . GLU A 1 126 ? -7.219 18.031 0.569 1 60.88 126 GLU A C 1
ATOM 970 O O . GLU A 1 126 ? -6.082 17.562 0.452 1 60.88 126 GLU A O 1
ATOM 975 N N . LYS A 1 127 ? -7.637 18.969 1.322 1 68.31 127 LYS A N 1
ATOM 976 C CA . LYS A 1 127 ? -6.539 19.734 1.896 1 68.31 127 LYS A CA 1
ATOM 977 C C . LYS A 1 127 ? -5.992 19.078 3.154 1 68.31 127 LYS A C 1
ATOM 979 O O . LYS A 1 127 ? -6.762 18.609 4 1 68.31 127 LYS A O 1
ATOM 984 N N . ILE A 1 128 ? -4.723 18.891 3.182 1 82.69 128 ILE A N 1
ATOM 985 C CA . ILE A 1 128 ? -4.027 18.391 4.359 1 82.69 128 ILE A CA 1
ATOM 986 C C . ILE A 1 128 ? -3.34 19.531 5.094 1 82.69 128 ILE A C 1
ATOM 988 O O . ILE A 1 128 ? -2.619 20.328 4.484 1 82.69 128 ILE A O 1
ATOM 992 N N . ASP A 1 129 ? -3.672 19.719 6.352 1 86.12 129 ASP A N 1
ATOM 993 C CA . ASP A 1 129 ? -2.988 20.703 7.191 1 86.12 129 ASP A CA 1
ATOM 994 C C . ASP A 1 129 ? -1.822 20.062 7.941 1 86.12 129 ASP A C 1
ATOM 996 O O . ASP A 1 129 ? -1.936 18.938 8.43 1 86.12 129 ASP A O 1
ATOM 1000 N N . PHE A 1 130 ? -0.76 20.891 7.918 1 90.94 130 PHE A N 1
ATOM 1001 C CA . PHE A 1 130 ? 0.409 20.406 8.641 1 90.94 130 PHE A CA 1
ATOM 1002 C C . PHE A 1 130 ? 0.685 21.266 9.867 1 90.94 130 PHE A C 1
ATOM 1004 O O . PHE A 1 130 ? 0.435 22.469 9.859 1 90.94 130 PHE A O 1
ATOM 1011 N N . TYR A 1 131 ? 1.152 20.609 10.883 1 90.62 131 TYR A N 1
ATOM 1012 C CA . TYR A 1 131 ? 1.555 21.406 12.047 1 90.62 131 TYR A CA 1
ATOM 1013 C C . TYR A 1 131 ? 2.814 20.828 12.68 1 90.62 131 TYR A C 1
ATOM 1015 O O . TYR A 1 131 ? 3.029 19.609 12.656 1 90.62 131 TYR A O 1
ATOM 1023 N N . ASP A 1 132 ? 3.605 21.719 13.258 1 91.5 132 ASP A N 1
ATOM 1024 C CA . ASP A 1 132 ? 4.863 21.359 13.906 1 91.5 132 ASP A CA 1
ATOM 1025 C C . ASP A 1 132 ? 4.629 20.812 15.305 1 91.5 132 ASP A C 1
ATOM 1027 O O . ASP A 1 132 ? 4.227 21.547 16.203 1 91.5 132 ASP A O 1
ATOM 1031 N N . LEU A 1 133 ? 4.969 19.609 15.492 1 89.88 133 LEU A N 1
ATOM 1032 C CA . LEU A 1 133 ? 4.684 18.922 16.75 1 89.88 133 LEU A CA 1
ATOM 1033 C C . LEU A 1 133 ? 5.453 19.562 17.906 1 89.88 133 LEU A C 1
ATOM 1035 O O . LEU A 1 133 ? 4.906 19.75 18.984 1 89.88 133 LEU A O 1
ATOM 1039 N N . GLU A 1 134 ? 6.719 19.797 17.672 1 87.19 134 GLU A N 1
ATOM 1040 C CA . GLU A 1 134 ? 7.551 20.375 18.719 1 87.19 134 GLU A CA 1
ATOM 1041 C C . GLU A 1 134 ? 7.043 21.766 19.125 1 87.19 134 GLU A C 1
ATOM 1043 O O . GLU A 1 134 ? 7.023 22.109 20.297 1 87.19 134 GLU A O 1
ATOM 1048 N N . ALA A 1 135 ? 6.73 22.484 18.141 1 85.25 135 ALA A N 1
ATOM 1049 C CA . ALA A 1 135 ? 6.203 23.828 18.406 1 85.25 135 ALA A CA 1
ATOM 1050 C C . ALA A 1 135 ? 4.91 23.75 19.219 1 85.25 135 ALA A C 1
ATOM 1052 O O . ALA A 1 135 ? 4.688 24.562 20.125 1 85.25 135 ALA A O 1
ATOM 1053 N N . LEU A 1 136 ? 4.172 22.797 18.938 1 82.12 136 LEU A N 1
ATOM 1054 C CA . LEU A 1 136 ? 2.9 22.641 19.641 1 82.12 136 LEU A CA 1
ATOM 1055 C C . LEU A 1 136 ? 3.125 22.188 21.078 1 82.12 136 LEU A C 1
ATOM 1057 O O . LEU A 1 136 ? 2.445 22.656 21.984 1 82.12 136 LEU A O 1
ATOM 1061 N N . LEU A 1 137 ? 4.023 21.297 21.297 1 82.94 137 LEU A N 1
ATOM 1062 C CA . LEU A 1 137 ? 4.316 20.797 22.625 1 82.94 137 LEU A CA 1
ATOM 1063 C C . LEU A 1 137 ? 4.918 21.891 23.516 1 82.94 137 LEU A C 1
ATOM 1065 O O . LEU A 1 137 ? 4.605 21.969 24.703 1 82.94 137 LEU A O 1
ATOM 1069 N N . LYS A 1 138 ? 5.742 22.672 22.984 1 83.62 138 LYS A N 1
ATOM 1070 C CA . LYS A 1 138 ? 6.363 23.766 23.734 1 83.62 138 LYS A CA 1
ATOM 1071 C C . LYS A 1 138 ? 5.324 24.797 24.156 1 83.62 138 LYS A C 1
ATOM 1073 O O . LYS A 1 138 ? 5.375 25.328 25.266 1 83.62 138 LYS A O 1
ATOM 1078 N N . LYS A 1 139 ? 4.473 25.062 23.312 1 79.44 139 LYS A N 1
ATOM 1079 C CA . LYS A 1 139 ? 3.408 26 23.625 1 79.44 139 LYS A CA 1
ATOM 1080 C C . LYS A 1 139 ? 2.516 25.484 24.75 1 79.44 139 LYS A C 1
ATOM 1082 O O . LYS A 1 139 ? 2.092 26.234 25.625 1 79.44 139 LYS A O 1
ATOM 1087 N N . LYS A 1 140 ? 2.291 24.203 24.781 1 78.06 140 LYS A N 1
ATOM 1088 C CA . LYS A 1 140 ? 1.438 23.594 25.797 1 78.06 140 LYS A CA 1
ATOM 1089 C C . LYS A 1 140 ? 2.119 23.594 27.172 1 78.06 140 LYS A C 1
ATOM 1091 O O . LYS A 1 140 ? 1.457 23.75 28.188 1 78.06 140 LYS A O 1
ATOM 1096 N N . GLU A 1 141 ? 3.402 23.359 27.062 1 75.62 141 GLU A N 1
ATOM 1097 C CA . GLU A 1 141 ? 4.156 23.391 28.312 1 75.62 141 GLU A CA 1
ATOM 1098 C C . GLU A 1 141 ? 4.164 24.797 28.922 1 75.62 141 GLU A C 1
ATOM 1100 O O . GLU A 1 141 ? 4.086 24.953 30.141 1 75.62 141 GLU A O 1
ATOM 1105 N N . GLU A 1 142 ? 4.297 25.719 28.047 1 75 142 GLU A N 1
ATOM 1106 C CA . GLU A 1 142 ? 4.309 27.094 28.531 1 75 142 GLU A CA 1
ATOM 1107 C C . GLU A 1 142 ? 2.943 27.516 29.078 1 75 142 GLU A C 1
ATOM 1109 O O . GLU A 1 142 ? 2.857 28.266 30.047 1 75 142 GLU A O 1
ATOM 1114 N N . GLU A 1 143 ? 1.982 27.016 28.453 1 68.12 143 GLU A N 1
ATOM 1115 C CA . GLU A 1 143 ? 0.633 27.344 28.922 1 68.12 143 GLU A CA 1
ATOM 1116 C C . GLU A 1 143 ? 0.274 26.562 30.172 1 68.12 143 GLU A C 1
ATOM 1118 O O . GLU A 1 143 ? -0.498 27.031 31.016 1 68.12 143 GLU A O 1
ATOM 1123 N N . GLY A 1 144 ? 0.646 25.297 30.25 1 63.53 144 GLY A N 1
ATOM 1124 C CA . GLY A 1 144 ? 0.402 24.516 31.453 1 63.53 144 GLY A CA 1
ATOM 1125 C C . GLY A 1 144 ? 1.215 24.984 32.656 1 63.53 144 GLY A C 1
ATOM 1126 O O . GLY A 1 144 ? 0.887 24.656 33.781 1 63.53 144 GLY A O 1
ATOM 1127 N N . GLY A 1 145 ? 2.406 25.453 32.438 1 58 145 GLY A N 1
ATOM 1128 C CA . GLY A 1 145 ? 3.205 25.984 33.531 1 58 145 GLY A CA 1
ATOM 1129 C C . GLY A 1 145 ? 2.617 27.234 34.156 1 58 145 GLY A C 1
ATOM 1130 O O . GLY A 1 145 ? 2.941 27.578 35.312 1 58 145 GLY A O 1
ATOM 1131 N N . GLU A 1 146 ? 1.928 27.984 33.406 1 51.84 146 GLU A N 1
ATOM 1132 C CA . GLU A 1 146 ? 1.379 29.188 34.031 1 51.84 146 GLU A CA 1
ATOM 1133 C C . GLU A 1 146 ? 0.245 28.844 35 1 51.84 146 GLU A C 1
ATOM 1135 O O . GLU A 1 146 ? -0.104 29.656 35.875 1 51.84 146 GLU A O 1
ATOM 1140 N N . GLY A 1 147 ? -0.419 27.688 34.781 1 50.06 147 GLY A N 1
ATOM 1141 C CA . GLY A 1 147 ? -1.505 27.406 35.688 1 50.06 147 GLY A CA 1
ATOM 1142 C C . GLY A 1 147 ? -1.023 26.969 37.062 1 50.06 147 GLY A C 1
ATOM 1143 O O . GLY A 1 147 ? -1.824 26.797 38 1 50.06 147 GLY A O 1
ATOM 1144 N N . GLU A 1 148 ? 0.123 26.328 37.094 1 48.19 148 GLU A N 1
ATOM 1145 C CA . GLU A 1 148 ? 0.495 25.781 38.406 1 48.19 148 GLU A CA 1
ATOM 1146 C C . GLU A 1 148 ? 0.941 26.875 39.375 1 48.19 148 GLU A C 1
ATOM 1148 O O . GLU A 1 148 ? 1.221 26.609 40.531 1 48.19 148 GLU A O 1
ATOM 1153 N N . GLY A 1 149 ? 1.266 28.016 38.781 1 45.88 149 GLY A N 1
ATOM 1154 C CA . GLY A 1 149 ? 1.869 28.938 39.719 1 45.88 149 GLY A CA 1
ATOM 1155 C C . GLY A 1 149 ? 0.868 29.547 40.688 1 45.88 149 GLY A C 1
ATOM 1156 O O . GLY A 1 149 ? 1.243 30.281 41.594 1 45.88 149 GLY A O 1
ATOM 1157 N N . GLU A 1 150 ? -0.407 29.797 40.188 1 44.66 150 GLU A N 1
ATOM 1158 C CA . GLU A 1 150 ? -1.135 30.641 41.125 1 44.66 150 GLU A CA 1
ATOM 1159 C C . GLU A 1 150 ? -1.698 29.828 42.312 1 44.66 150 GLU A C 1
ATOM 1161 O O . GLU A 1 150 ? -2.631 29.047 42.125 1 44.66 150 GLU A O 1
ATOM 1166 N N . ASP A 1 151 ? -0.908 29.141 43.062 1 45.28 151 ASP A N 1
ATOM 1167 C CA . ASP A 1 151 ? -1.297 28.688 44.406 1 45.28 151 ASP A CA 1
ATOM 1168 C C . ASP A 1 151 ? -2.074 29.781 45.125 1 45.28 151 ASP A C 1
ATOM 1170 O O . ASP A 1 151 ? -1.567 30.891 45.344 1 45.28 151 ASP A O 1
ATOM 1174 N N . PRO A 1 152 ? -3.396 29.922 44.969 1 47.53 152 PRO A N 1
ATOM 1175 C CA . PRO A 1 152 ? -4.188 30.844 45.781 1 47.53 152 PRO A CA 1
ATOM 1176 C C . PRO A 1 152 ? -3.932 30.688 47.281 1 47.53 152 PRO A C 1
ATOM 1178 O O . PRO A 1 152 ? -4.504 29.797 47.906 1 47.53 152 PRO A O 1
ATOM 1181 N N . SER A 1 153 ? -2.816 30.328 47.75 1 41.56 153 SER A N 1
ATOM 1182 C CA . SER A 1 153 ? -2.691 30.281 49.188 1 41.56 153 SER A CA 1
ATOM 1183 C C . SER A 1 153 ? -2.969 31.641 49.812 1 41.56 153 SER A C 1
ATOM 1185 O O . SER A 1 153 ? -2.941 31.781 51.031 1 41.56 153 SER A O 1
ATOM 1187 N N . VAL A 1 154 ? -3.121 32.75 49 1 34.97 154 VAL A N 1
ATOM 1188 C CA . VAL A 1 154 ? -3.471 33.812 49.938 1 34.97 154 VAL A CA 1
ATOM 1189 C C . VAL A 1 154 ? -4.961 33.75 50.25 1 34.97 154 VAL A C 1
ATOM 1191 O O . VAL A 1 154 ? -5.785 33.5 49.375 1 34.97 154 VAL A O 1
ATOM 1194 N N . MET B 1 1 ? -6.301 -20.203 -10.578 1 69.12 1 MET B N 1
ATOM 1195 C CA . MET B 1 1 ? -5.102 -19.984 -11.383 1 69.12 1 MET B CA 1
ATOM 1196 C C . MET B 1 1 ? -3.963 -19.438 -10.531 1 69.12 1 MET B C 1
ATOM 1198 O O . MET B 1 1 ? -4.156 -19.141 -9.352 1 69.12 1 MET B O 1
ATOM 1202 N N . GLY B 1 2 ? -2.709 -19.641 -10.742 1 82.94 2 GLY B N 1
ATOM 1203 C CA . GLY B 1 2 ? -1.478 -19.297 -10.039 1 82.94 2 GLY B CA 1
ATOM 1204 C C . GLY B 1 2 ? -0.879 -17.984 -10.484 1 82.94 2 GLY B C 1
ATOM 1205 O O . GLY B 1 2 ? -1.517 -17.219 -11.211 1 82.94 2 GLY B O 1
ATOM 1206 N N . VAL B 1 3 ? 0.188 -17.656 -9.969 1 90.25 3 VAL B N 1
ATOM 1207 C CA . VAL B 1 3 ? 0.92 -16.422 -10.266 1 90.25 3 VAL B CA 1
ATOM 1208 C C . VAL B 1 3 ? 2.014 -16.703 -11.289 1 90.25 3 VAL B C 1
ATOM 1210 O O . VAL B 1 3 ? 2.92 -17.5 -11.039 1 90.25 3 VAL B O 1
ATOM 1213 N N . PRO B 1 4 ? 1.855 -16.109 -12.477 1 92.94 4 PRO B N 1
ATOM 1214 C CA . PRO B 1 4 ? 2.891 -16.344 -13.492 1 92.94 4 PRO B CA 1
ATOM 1215 C C . PRO B 1 4 ? 4.18 -15.578 -13.203 1 92.94 4 PRO B C 1
ATOM 1217 O O . PRO B 1 4 ? 4.145 -14.516 -12.57 1 92.94 4 PRO B O 1
ATOM 1220 N N . PHE B 1 5 ? 5.258 -16.25 -13.695 1 93.81 5 PHE B N 1
ATOM 1221 C CA . PHE B 1 5 ? 6.531 -15.539 -13.625 1 93.81 5 PHE B CA 1
ATOM 1222 C C . PHE B 1 5 ? 7.309 -15.703 -14.93 1 93.81 5 PHE B C 1
ATOM 1224 O O . PHE B 1 5 ? 7.055 -16.625 -15.695 1 93.81 5 PHE B O 1
ATOM 1231 N N . LYS B 1 6 ? 8.172 -14.75 -15.172 1 94.94 6 LYS B N 1
ATOM 1232 C CA . LYS B 1 6 ? 9.109 -14.812 -16.297 1 94.94 6 LYS B CA 1
ATOM 1233 C C . LYS B 1 6 ? 10.555 -14.758 -15.797 1 94.94 6 LYS B C 1
ATOM 1235 O O . LYS B 1 6 ? 10.82 -14.281 -14.695 1 94.94 6 LYS B O 1
ATOM 1240 N N . LYS B 1 7 ? 11.422 -15.281 -16.625 1 95.81 7 LYS B N 1
ATOM 1241 C CA . LYS B 1 7 ? 12.844 -15.266 -16.281 1 95.81 7 LYS B CA 1
ATOM 1242 C C . LYS B 1 7 ? 13.547 -14.055 -16.875 1 95.81 7 LYS B C 1
ATOM 1244 O O . LYS B 1 7 ? 13.516 -13.844 -18.094 1 95.81 7 LYS B O 1
ATOM 1249 N N . ILE B 1 8 ? 14.109 -13.289 -15.953 1 94.62 8 ILE B N 1
ATOM 1250 C CA . ILE B 1 8 ? 14.766 -12.07 -16.422 1 94.62 8 ILE B CA 1
ATOM 1251 C C . ILE B 1 8 ? 16.25 -12.109 -16.047 1 94.62 8 ILE B C 1
ATOM 1253 O O . ILE B 1 8 ? 16.609 -12.602 -14.984 1 94.62 8 ILE B O 1
ATOM 1257 N N . ALA B 1 9 ? 17 -11.562 -17.031 1 93.75 9 ALA B N 1
ATOM 1258 C CA . ALA B 1 9 ? 18.438 -11.453 -16.812 1 93.75 9 ALA B CA 1
ATOM 1259 C C . ALA B 1 9 ? 18.812 -10.07 -16.297 1 93.75 9 ALA B C 1
ATOM 1261 O O . ALA B 1 9 ? 18.406 -9.055 -16.859 1 93.75 9 ALA B O 1
ATOM 1262 N N . ARG B 1 10 ? 19.469 -10.102 -15.148 1 92.31 10 ARG B N 1
ATOM 1263 C CA . ARG B 1 10 ? 19.906 -8.828 -14.57 1 92.31 10 ARG B CA 1
ATOM 1264 C C . ARG B 1 10 ? 21.375 -8.883 -14.188 1 92.31 10 ARG B C 1
ATOM 1266 O O . ARG B 1 10 ? 21.859 -9.906 -13.703 1 92.31 10 ARG B O 1
ATOM 1273 N N . LYS B 1 11 ? 22.109 -7.723 -14.438 1 89 11 LYS B N 1
ATOM 1274 C CA . LYS B 1 11 ? 23.5 -7.574 -14.023 1 89 11 LYS B CA 1
ATOM 1275 C C . LYS B 1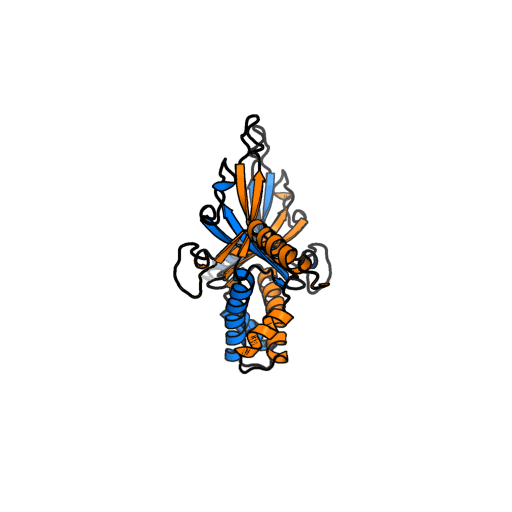 11 ? 23.625 -6.621 -12.836 1 89 11 LYS B C 1
ATOM 1277 O O . LYS B 1 11 ? 22.938 -5.602 -12.781 1 89 11 LYS B O 1
ATOM 1282 N N . ASP B 1 12 ? 24.422 -6.945 -11.875 1 81.38 12 ASP B N 1
ATOM 1283 C CA . ASP B 1 12 ? 24.688 -6.051 -10.758 1 81.38 12 ASP B CA 1
ATOM 1284 C C . ASP B 1 12 ? 25.422 -4.793 -11.211 1 81.38 12 ASP B C 1
ATOM 1286 O O . ASP B 1 12 ? 26.578 -4.871 -11.648 1 81.38 12 ASP B O 1
ATOM 1290 N N . PRO B 1 13 ? 24.766 -3.723 -11.133 1 84.12 13 PRO B N 1
ATOM 1291 C CA . PRO B 1 13 ? 25.375 -2.494 -11.641 1 84.12 13 PRO B CA 1
ATOM 1292 C C . PRO B 1 13 ? 26.547 -2.014 -10.789 1 84.12 13 PRO B C 1
ATOM 1294 O O . PRO B 1 13 ? 27.359 -1.207 -11.242 1 84.12 13 PRO B O 1
ATOM 1297 N N . ARG B 1 14 ? 26.672 -2.533 -9.688 1 84.06 14 ARG B N 1
ATOM 1298 C CA . ARG B 1 14 ? 27.719 -2.088 -8.773 1 84.06 14 ARG B CA 1
ATOM 1299 C C . ARG B 1 14 ? 29.047 -2.766 -9.094 1 84.06 14 ARG B C 1
ATOM 1301 O O . ARG B 1 14 ? 30.109 -2.309 -8.656 1 84.06 14 ARG B O 1
ATOM 1308 N N . LYS B 1 15 ? 29.047 -3.895 -9.766 1 79 15 LYS B N 1
ATOM 1309 C CA . LYS B 1 15 ? 30.25 -4.664 -10.078 1 79 15 LYS B CA 1
ATOM 1310 C C . LYS B 1 15 ? 30.516 -4.66 -11.586 1 79 15 LYS B C 1
ATOM 1312 O O . LYS B 1 15 ? 29.688 -5.109 -12.367 1 79 15 LYS B O 1
ATOM 1317 N N . ALA B 1 16 ? 31.594 -4.102 -11.969 1 76.56 16 ALA B N 1
ATOM 1318 C CA . ALA B 1 16 ? 31.984 -4.031 -13.375 1 76.56 16 ALA B CA 1
ATOM 1319 C C . ALA B 1 16 ? 32.031 -5.422 -13.992 1 76.56 16 ALA B C 1
ATOM 1321 O O . ALA B 1 16 ? 31.688 -5.605 -15.164 1 76.56 16 ALA B O 1
ATOM 1322 N N . ASP B 1 17 ? 32.5 -6.363 -13.32 1 80.62 17 ASP B N 1
ATOM 1323 C CA . ASP B 1 17 ? 32.688 -7.719 -13.836 1 80.62 17 ASP B CA 1
ATOM 1324 C C . ASP B 1 17 ? 31.516 -8.609 -13.43 1 80.62 17 ASP B C 1
ATOM 1326 O O . ASP B 1 17 ? 31.656 -9.836 -13.352 1 80.62 17 ASP B O 1
ATOM 1330 N N . ALA B 1 18 ? 30.438 -8.016 -13.273 1 81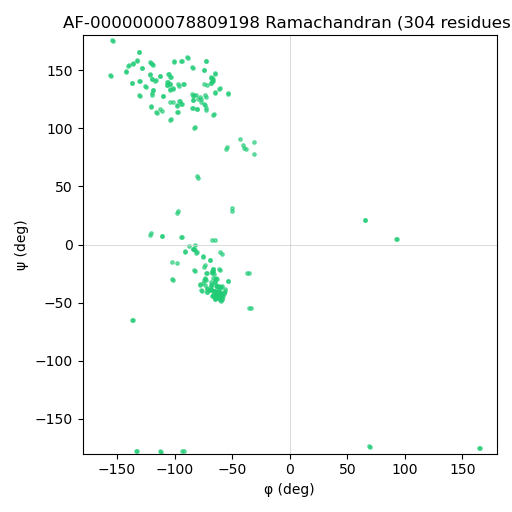.25 18 ALA B N 1
ATOM 1331 C CA . ALA B 1 18 ? 29.328 -8.789 -12.742 1 81.25 18 ALA B CA 1
ATOM 1332 C C . ALA B 1 18 ? 28.781 -9.742 -13.797 1 81.25 18 ALA B C 1
ATOM 1334 O O . ALA B 1 18 ? 28.734 -9.406 -14.984 1 81.25 18 ALA B O 1
ATOM 1335 N N . VAL B 1 19 ? 28.672 -11.07 -13.359 1 85.5 19 VAL B N 1
ATOM 1336 C CA . VAL B 1 19 ? 28.031 -12.078 -14.203 1 85.5 19 VAL B CA 1
ATOM 1337 C C . VAL B 1 19 ? 26.516 -11.875 -14.188 1 85.5 19 VAL B C 1
ATOM 1339 O O . VAL B 1 19 ? 25.938 -11.523 -13.156 1 85.5 19 VAL B O 1
ATOM 1342 N N . GLU B 1 20 ? 26.016 -12.016 -15.383 1 91.75 20 GLU B N 1
ATOM 1343 C CA . GLU B 1 20 ? 24.562 -11.938 -15.516 1 91.75 20 GLU B CA 1
ATOM 1344 C C . GLU B 1 20 ? 23.875 -13.094 -14.789 1 91.75 20 GLU B C 1
ATOM 1346 O O . GLU B 1 20 ? 24.344 -14.234 -14.859 1 91.75 20 GLU B O 1
ATOM 1351 N N . LYS B 1 21 ? 22.891 -12.766 -13.992 1 94.75 21 LYS B N 1
ATOM 1352 C CA . LYS B 1 21 ? 22.094 -13.789 -13.32 1 94.75 21 LYS B CA 1
ATOM 1353 C C . LYS B 1 21 ? 20.625 -13.719 -13.734 1 94.75 21 LYS B C 1
ATOM 1355 O O . LYS B 1 21 ? 20.156 -12.672 -14.188 1 94.75 21 LYS B O 1
ATOM 1360 N N . PHE B 1 22 ? 19.969 -14.93 -13.602 1 95.94 22 PHE B N 1
ATOM 1361 C CA . PHE B 1 22 ? 18.562 -15.016 -13.969 1 95.94 22 PHE B CA 1
ATOM 1362 C C . PHE B 1 22 ? 17.672 -15.039 -12.734 1 95.94 22 PHE B C 1
ATOM 1364 O O . PHE B 1 22 ? 17.938 -15.766 -11.781 1 95.94 22 PHE B O 1
ATOM 1371 N N . TYR B 1 23 ? 16.625 -14.203 -12.797 1 96.31 23 TYR B N 1
ATOM 1372 C CA . TYR B 1 23 ? 15.68 -14.078 -11.695 1 96.31 23 TYR B CA 1
ATOM 1373 C C . TYR B 1 23 ? 14.25 -14.336 -12.164 1 96.31 23 TYR B C 1
ATOM 1375 O O . TYR B 1 23 ? 13.852 -13.883 -13.234 1 96.31 23 TYR B O 1
ATOM 1383 N N . PRO B 1 24 ? 13.523 -15.109 -11.367 1 95.25 24 PRO B N 1
ATOM 1384 C CA . PRO B 1 24 ? 12.086 -15.164 -11.672 1 95.25 24 PRO B CA 1
ATOM 1385 C C . PRO B 1 24 ? 11.344 -13.891 -11.281 1 95.25 24 PRO B C 1
ATOM 1387 O O . PRO B 1 24 ? 11.352 -13.516 -10.102 1 95.25 24 PRO B O 1
ATOM 1390 N N . GLN B 1 25 ? 10.766 -13.281 -12.203 1 94.75 25 GLN B N 1
ATOM 1391 C CA . GLN B 1 25 ? 10 -12.07 -11.953 1 94.75 25 GLN B CA 1
ATOM 1392 C C . GLN B 1 25 ? 8.5 -12.32 -12.141 1 94.75 25 GLN B C 1
ATOM 1394 O O . GLN B 1 25 ? 8.078 -12.812 -13.188 1 94.75 25 GLN B O 1
ATOM 1399 N N . LEU B 1 26 ? 7.82 -11.922 -11.109 1 93.25 26 LEU B N 1
ATOM 1400 C CA . LEU B 1 26 ? 6.375 -12.086 -11.227 1 93.25 26 LEU B CA 1
ATOM 1401 C C . LEU B 1 26 ? 5.812 -11.156 -12.297 1 93.25 26 LEU B C 1
ATOM 1403 O O . LEU B 1 26 ? 6.25 -10.016 -12.43 1 93.25 26 LEU B O 1
ATOM 1407 N N . VAL B 1 27 ? 4.812 -11.742 -12.984 1 91.62 27 VAL B N 1
ATOM 1408 C CA . VAL B 1 27 ? 4.145 -10.977 -14.031 1 91.62 27 VAL B CA 1
ATOM 1409 C C . VAL B 1 27 ? 2.656 -10.844 -13.703 1 91.62 27 VAL B C 1
ATOM 1411 O O . VAL B 1 27 ? 2.01 -11.828 -13.328 1 91.62 27 VAL B O 1
ATOM 1414 N N . THR B 1 28 ? 2.17 -9.602 -13.734 1 89.12 28 THR B N 1
ATOM 1415 C CA . THR B 1 28 ? 0.74 -9.383 -13.547 1 89.12 28 THR B CA 1
ATOM 1416 C C . THR B 1 28 ? -0.033 -9.719 -14.82 1 89.12 28 THR B C 1
ATOM 1418 O O . THR B 1 28 ? 0.344 -9.297 -15.914 1 89.12 28 THR B O 1
ATOM 1421 N N . THR B 1 29 ? -1.011 -10.609 -14.672 1 77.81 29 THR B N 1
ATOM 1422 C CA . THR B 1 29 ? -1.753 -11.094 -15.828 1 77.81 29 THR B CA 1
ATOM 1423 C C . THR B 1 29 ? -3.055 -10.32 -16 1 77.81 29 THR B C 1
ATOM 1425 O O . THR B 1 29 ? -3.758 -10.047 -15.031 1 77.81 29 THR B O 1
ATOM 1428 N N . GLY B 1 30 ? -3.34 -9.984 -17.375 1 72.88 30 GLY B N 1
ATOM 1429 C CA . GLY B 1 30 ? -4.641 -9.469 -17.766 1 72.88 30 GLY B CA 1
ATOM 1430 C C . GLY B 1 30 ? -4.91 -8.062 -17.266 1 72.88 30 GLY B C 1
ATOM 1431 O O . GLY B 1 30 ? -4.008 -7.406 -16.734 1 72.88 30 GLY B O 1
ATOM 1432 N N . PRO B 1 31 ? -6.168 -7.609 -17.516 1 76.5 31 PRO B N 1
ATOM 1433 C CA . PRO B 1 31 ? -6.602 -6.289 -17.062 1 76.5 31 PRO B CA 1
ATOM 1434 C C . PRO B 1 31 ? -6.695 -6.195 -15.539 1 76.5 31 PRO B C 1
ATOM 1436 O O . PRO B 1 31 ? -6.984 -7.191 -14.867 1 76.5 31 PRO B O 1
ATOM 1439 N N . ASN B 1 32 ? -6.32 -5.145 -14.961 1 86.62 32 ASN B N 1
ATOM 1440 C CA . ASN B 1 32 ? -6.492 -4.879 -13.539 1 86.62 32 ASN B CA 1
ATOM 1441 C C . ASN B 1 32 ? -7.945 -5.055 -13.109 1 86.62 32 ASN B C 1
ATOM 1443 O O . ASN B 1 32 ? -8.867 -4.68 -13.836 1 86.62 32 ASN B O 1
ATOM 1447 N N . ALA B 1 33 ? -8.109 -5.824 -12.039 1 94.94 33 ALA B N 1
ATOM 1448 C CA . ALA B 1 33 ? -9.43 -5.781 -11.406 1 94.94 33 ALA B CA 1
ATOM 1449 C C . ALA B 1 33 ? -9.68 -4.426 -10.75 1 94.94 33 ALA B C 1
ATOM 1451 O O . ALA B 1 33 ? -8.742 -3.775 -10.281 1 94.94 33 ALA B O 1
ATOM 1452 N N . ASP B 1 34 ? -10.906 -3.994 -10.828 1 96.62 34 ASP B N 1
ATOM 1453 C CA . ASP B 1 34 ? -11.273 -2.775 -10.117 1 96.62 34 ASP B CA 1
ATOM 1454 C C . ASP B 1 34 ? -12.227 -3.078 -8.969 1 96.62 34 ASP B C 1
ATOM 1456 O O . ASP B 1 34 ? -12.508 -4.242 -8.68 1 96.62 34 ASP B O 1
ATOM 1460 N N . LEU B 1 35 ? -12.602 -2.031 -8.32 1 96.44 35 LEU B N 1
ATOM 1461 C CA . LEU B 1 35 ? -13.438 -2.17 -7.137 1 96.44 35 LEU B CA 1
ATOM 1462 C C . LEU B 1 35 ? -14.75 -2.879 -7.473 1 96.44 35 LEU B C 1
ATOM 1464 O O . LEU B 1 35 ? -15.258 -3.668 -6.672 1 96.44 35 LEU B O 1
ATOM 1468 N N . ASP B 1 36 ? -15.273 -2.627 -8.617 1 96.5 36 ASP B N 1
ATOM 1469 C CA . ASP B 1 36 ? -16.516 -3.254 -9.039 1 96.5 36 ASP B CA 1
ATOM 1470 C C . ASP B 1 36 ? -16.344 -4.754 -9.242 1 96.5 36 ASP B C 1
ATOM 1472 O O . ASP B 1 36 ? -17.219 -5.543 -8.898 1 96.5 36 ASP B O 1
ATOM 1476 N N . ALA B 1 37 ? -15.289 -5.102 -9.852 1 95.5 37 ALA B N 1
ATOM 1477 C CA . ALA B 1 37 ? -15 -6.516 -10.055 1 95.5 37 ALA B CA 1
ATOM 1478 C C . ALA B 1 37 ? -14.875 -7.246 -8.719 1 95.5 37 ALA B C 1
ATOM 1480 O O . ALA B 1 37 ? -15.375 -8.359 -8.562 1 95.5 37 ALA B O 1
ATOM 1481 N N . VAL B 1 38 ? -14.203 -6.613 -7.793 1 96.94 38 VAL B N 1
ATOM 1482 C CA . VAL B 1 38 ? -14.039 -7.211 -6.473 1 96.94 38 VAL B CA 1
ATOM 1483 C C . VAL B 1 38 ? -15.398 -7.328 -5.785 1 96.94 38 VAL B C 1
ATOM 1485 O O . VAL B 1 38 ? -15.711 -8.367 -5.195 1 96.94 38 VAL B O 1
ATOM 1488 N N . ALA B 1 39 ? -16.188 -6.266 -5.918 1 98 39 ALA B N 1
ATOM 1489 C CA . ALA B 1 39 ? -17.531 -6.289 -5.34 1 98 39 ALA B CA 1
ATOM 1490 C C . ALA B 1 39 ? -18.344 -7.445 -5.906 1 98 39 ALA B C 1
ATOM 1492 O O . ALA B 1 39 ? -19.078 -8.117 -5.168 1 98 39 ALA B O 1
ATOM 1493 N N . PHE B 1 40 ? -18.25 -7.598 -7.172 1 96.88 40 PHE B N 1
ATOM 1494 C CA . PHE B 1 40 ? -18.984 -8.664 -7.832 1 96.88 40 PHE B CA 1
ATOM 1495 C C . PHE B 1 40 ? -18.578 -10.031 -7.289 1 96.88 40 PHE B C 1
ATOM 1497 O O . PHE B 1 40 ? -19.422 -10.891 -7.043 1 96.88 40 PHE B O 1
ATOM 1504 N N . LYS B 1 41 ? -17.328 -10.219 -7.098 1 94.75 41 LYS B N 1
ATOM 1505 C CA . LYS B 1 41 ? -16.797 -11.453 -6.531 1 94.75 41 LYS B CA 1
ATOM 1506 C C . LYS B 1 41 ? -17.344 -11.688 -5.125 1 94.75 41 LYS B C 1
ATOM 1508 O O . LYS B 1 41 ? -17.609 -12.828 -4.742 1 94.75 41 LYS B O 1
ATOM 1513 N N . MET B 1 42 ? -17.484 -10.633 -4.422 1 96.88 42 MET B N 1
ATOM 1514 C CA . MET B 1 42 ? -17.938 -10.711 -3.033 1 96.88 42 MET B CA 1
ATOM 1515 C C . MET B 1 42 ? -19.422 -11.055 -2.961 1 96.88 42 MET B C 1
ATOM 1517 O O . MET B 1 42 ? -19.891 -11.562 -1.944 1 96.88 42 MET B O 1
ATOM 1521 N N . LYS B 1 43 ? -20.172 -10.664 -3.922 1 95.88 43 LYS B N 1
ATOM 1522 C CA . LYS B 1 43 ? -21.625 -10.812 -3.924 1 95.88 43 LYS B CA 1
ATOM 1523 C C . LYS B 1 43 ? -22.031 -12.266 -3.658 1 95.88 43 LYS B C 1
ATOM 1525 O O . LYS B 1 43 ? -23.016 -12.523 -2.979 1 95.88 43 LYS B O 1
ATOM 1530 N N . GLU B 1 44 ? -21.25 -13.148 -4.07 1 90.75 44 GLU B N 1
ATOM 1531 C CA . GLU B 1 44 ? -21.547 -14.562 -3.916 1 90.75 44 GLU B CA 1
ATOM 1532 C C . GLU B 1 44 ? -21.516 -14.984 -2.449 1 90.75 44 GLU B C 1
ATOM 1534 O O . GLU B 1 44 ? -22.234 -15.898 -2.041 1 90.75 44 GLU B O 1
ATOM 1539 N N . LYS B 1 45 ? -20.781 -14.242 -1.628 1 90.75 45 LYS B N 1
ATOM 1540 C CA . LYS B 1 45 ? -20.578 -14.617 -0.232 1 90.75 45 LYS B CA 1
ATOM 1541 C C . LYS B 1 45 ? -21.297 -13.648 0.707 1 90.75 45 LYS B C 1
ATOM 1543 O O . LYS B 1 45 ? -21.031 -13.641 1.912 1 90.75 45 LYS B O 1
ATOM 1548 N N . SER B 1 46 ? -22.047 -12.805 0.143 1 93.88 46 SER B N 1
ATOM 1549 C CA . SER B 1 46 ? -22.688 -11.789 0.966 1 93.88 46 SER B CA 1
ATOM 1550 C C . SER B 1 46 ? -24.203 -11.859 0.849 1 93.88 46 SER B C 1
ATOM 1552 O O . SER B 1 46 ? -24.734 -12.195 -0.214 1 93.88 46 SER B O 1
ATOM 1554 N N . SER B 1 47 ? -24.906 -11.562 1.93 1 94.19 47 SER B N 1
ATOM 1555 C CA . SER B 1 47 ? -26.375 -11.469 1.91 1 94.19 47 SER B CA 1
ATOM 1556 C C . SER B 1 47 ? -26.828 -10.094 1.438 1 94.19 47 SER B C 1
ATOM 1558 O O . SER B 1 47 ? -28.031 -9.875 1.233 1 94.19 47 SER B O 1
ATOM 1560 N N . LEU B 1 48 ? -25.938 -9.227 1.215 1 97.12 48 LEU B N 1
ATOM 1561 C CA . LEU B 1 48 ? -26.266 -7.863 0.794 1 97.12 48 LEU B CA 1
ATOM 1562 C C . LEU B 1 48 ? -26.359 -7.777 -0.724 1 97.12 48 LEU B C 1
ATOM 1564 O O . LEU B 1 48 ? -25.906 -8.672 -1.437 1 97.12 48 LEU B O 1
ATOM 1568 N N . THR B 1 49 ? -27 -6.754 -1.191 1 96.5 49 THR B N 1
ATOM 1569 C CA . THR B 1 49 ? -27.078 -6.512 -2.627 1 96.5 49 THR B CA 1
ATOM 1570 C C . THR B 1 49 ? -25.734 -6.027 -3.174 1 96.5 49 THR B C 1
ATOM 1572 O O . THR B 1 49 ? -24.906 -5.512 -2.424 1 96.5 49 THR B O 1
ATOM 1575 N N . LEU B 1 50 ? -25.594 -6.219 -4.457 1 97.31 50 LEU B N 1
ATOM 1576 C CA . LEU B 1 50 ? -24.391 -5.719 -5.113 1 97.31 50 LEU B CA 1
ATOM 1577 C C . LEU B 1 50 ? -24.234 -4.215 -4.898 1 97.31 50 LEU B C 1
ATOM 1579 O O . LEU B 1 50 ? -23.141 -3.727 -4.637 1 97.31 50 LEU B O 1
ATOM 1583 N N . GLY B 1 51 ? -25.297 -3.506 -4.988 1 96.75 51 GLY B N 1
ATOM 1584 C CA . GLY B 1 51 ? -25.297 -2.07 -4.762 1 96.75 51 GLY B CA 1
ATOM 1585 C C . GLY B 1 51 ? -24.828 -1.688 -3.369 1 96.75 51 GLY B C 1
ATOM 1586 O O . GLY B 1 51 ? -24.078 -0.719 -3.201 1 96.75 51 GLY B O 1
ATOM 1587 N N . ASP B 1 52 ? -25.25 -2.418 -2.359 1 97.06 52 ASP B N 1
ATOM 1588 C CA . ASP B 1 52 ? -24.844 -2.164 -0.983 1 97.06 52 ASP B CA 1
ATOM 1589 C C . ASP B 1 52 ? -23.344 -2.406 -0.807 1 97.06 52 ASP B C 1
ATOM 1591 O O . ASP B 1 52 ? -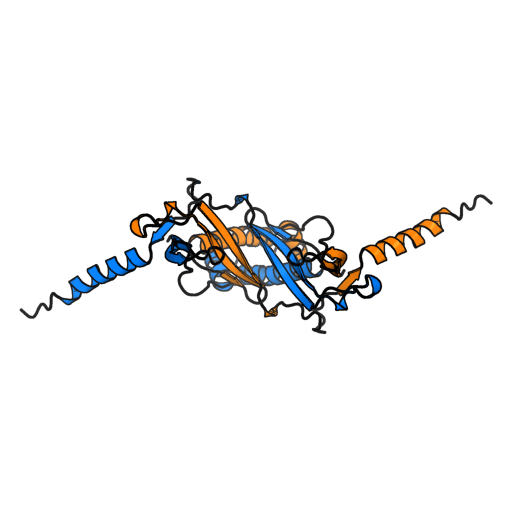22.656 -1.613 -0.163 1 97.06 52 ASP B O 1
ATOM 1595 N N . ILE B 1 53 ? -22.828 -3.525 -1.375 1 98 53 ILE B N 1
ATOM 1596 C CA . ILE B 1 53 ? -21.406 -3.863 -1.28 1 98 53 ILE B CA 1
ATOM 1597 C C . ILE B 1 53 ? -20.578 -2.764 -1.932 1 98 53 ILE B C 1
ATOM 1599 O O . ILE B 1 53 ? -19.609 -2.27 -1.335 1 98 53 ILE B O 1
ATOM 1603 N N . GLN B 1 54 ? -21.016 -2.381 -3.061 1 97.38 54 GLN B N 1
ATOM 1604 C CA . GLN B 1 54 ? -20.297 -1.334 -3.781 1 97.38 54 GLN B CA 1
ATOM 1605 C C . GLN B 1 54 ? -20.297 -0.031 -2.986 1 97.38 54 GLN B C 1
ATOM 1607 O O . GLN B 1 54 ? -19.266 0.651 -2.92 1 97.38 54 GLN B O 1
ATOM 1612 N N . SER B 1 55 ? -21.359 0.281 -2.455 1 96.88 55 SER B N 1
ATOM 1613 C CA . SER B 1 55 ? -21.469 1.498 -1.656 1 96.88 55 SER B CA 1
ATOM 1614 C C . SER B 1 55 ? -20.531 1.453 -0.451 1 96.88 55 SER B C 1
ATOM 1616 O O . SER B 1 55 ? -19.844 2.432 -0.156 1 96.88 55 SER B O 1
ATOM 1618 N N . VAL B 1 56 ? -20.5 0.373 0.249 1 97.38 56 VAL B N 1
ATOM 1619 C CA . VAL B 1 56 ? -19.625 0.223 1.416 1 97.38 56 VAL B CA 1
ATOM 1620 C C . VAL B 1 56 ? -18.172 0.357 0.999 1 97.38 56 VAL B C 1
ATOM 1622 O O . VAL B 1 56 ? -17.391 1.037 1.667 1 97.38 56 VAL B O 1
ATOM 1625 N N . LEU B 1 57 ? -17.781 -0.233 -0.103 1 97.62 57 LEU B N 1
ATOM 1626 C CA . LEU B 1 57 ? -16.391 -0.216 -0.537 1 97.62 57 LEU B CA 1
ATOM 1627 C C . LEU B 1 57 ? -15.977 1.184 -0.977 1 97.62 57 LEU B C 1
ATOM 1629 O O . LEU B 1 57 ? -14.859 1.629 -0.678 1 97.62 57 LEU B O 1
ATOM 1633 N N . THR B 1 58 ? -16.906 1.845 -1.646 1 96.38 58 THR B N 1
ATOM 1634 C CA . THR B 1 58 ? -16.625 3.221 -2.043 1 96.38 58 THR B CA 1
ATOM 1635 C C . THR B 1 58 ? -16.469 4.117 -0.818 1 96.38 58 THR B C 1
ATOM 1637 O O . THR B 1 58 ? -15.539 4.922 -0.747 1 96.38 58 THR B O 1
ATOM 1640 N N . ASN B 1 59 ? -17.344 3.975 0.11 1 96.75 59 ASN B N 1
ATOM 1641 C CA . ASN B 1 59 ? -17.266 4.734 1.353 1 96.75 59 ASN B CA 1
ATOM 1642 C C . ASN B 1 59 ? -16 4.387 2.137 1 96.75 59 ASN B C 1
ATOM 1644 O O . ASN B 1 59 ? -15.43 5.242 2.816 1 96.75 59 ASN B O 1
ATOM 1648 N N . PHE B 1 60 ? -15.633 3.105 2.072 1 97.38 60 PHE B N 1
ATOM 1649 C CA . PHE B 1 60 ? -14.43 2.66 2.76 1 97.38 60 PHE B CA 1
ATOM 1650 C C . PHE B 1 60 ? -13.203 3.404 2.24 1 97.38 60 PHE B C 1
ATOM 1652 O O . PHE B 1 60 ? -12.367 3.867 3.023 1 97.38 60 PHE B O 1
ATOM 1659 N N . VAL B 1 61 ? -13.086 3.564 0.943 1 95.5 61 VAL B N 1
ATOM 1660 C CA . VAL B 1 61 ? -11.961 4.266 0.334 1 95.5 61 VAL B CA 1
ATOM 1661 C C . VAL B 1 61 ? -11.922 5.707 0.832 1 95.5 61 VAL B C 1
ATOM 1663 O O . VAL B 1 61 ? -10.859 6.215 1.198 1 95.5 61 VAL B O 1
ATOM 1666 N N . GLU B 1 62 ? -13.031 6.305 0.914 1 93.62 62 GLU B N 1
ATOM 1667 C CA . GLU B 1 62 ? -13.117 7.684 1.391 1 93.62 62 GLU B CA 1
ATOM 1668 C C . GLU B 1 62 ? -12.75 7.781 2.869 1 93.62 62 GLU B C 1
ATOM 1670 O O . GLU B 1 62 ? -12.039 8.695 3.275 1 93.62 62 GLU B O 1
ATOM 1675 N N . ALA B 1 63 ? -13.258 6.875 3.631 1 95.06 63 ALA B N 1
ATOM 1676 C CA . ALA B 1 63 ? -12.953 6.855 5.059 1 95.06 63 ALA B CA 1
ATOM 1677 C C . ALA B 1 63 ? -11.469 6.641 5.305 1 95.06 63 ALA B C 1
ATOM 1679 O O . ALA B 1 63 ? -10.883 7.262 6.195 1 95.06 63 ALA B O 1
ATOM 1680 N N . MET B 1 64 ? -10.844 5.762 4.512 1 94.81 64 MET B N 1
ATOM 1681 C CA . MET B 1 64 ? -9.406 5.527 4.609 1 94.81 64 MET B CA 1
ATOM 1682 C C . MET B 1 64 ? -8.625 6.816 4.363 1 94.81 64 MET B C 1
ATOM 1684 O O . MET B 1 64 ? -7.738 7.168 5.141 1 94.81 64 MET B O 1
ATOM 1688 N N . ARG B 1 65 ? -8.992 7.473 3.377 1 91.5 65 ARG B N 1
ATOM 1689 C CA . ARG B 1 65 ? -8.312 8.727 3.053 1 91.5 65 ARG B CA 1
ATOM 1690 C C . ARG B 1 65 ? -8.461 9.734 4.188 1 91.5 65 ARG B C 1
ATOM 1692 O O . ARG B 1 65 ? -7.496 10.406 4.559 1 91.5 65 ARG B O 1
ATOM 1699 N N . GLU B 1 66 ? -9.648 9.82 4.664 1 90.31 66 GLU B N 1
ATOM 1700 C CA . GLU B 1 66 ? -9.906 10.781 5.734 1 90.31 66 GLU B CA 1
ATOM 1701 C C . GLU B 1 66 ? -9.055 10.484 6.965 1 90.31 66 GLU B C 1
ATOM 1703 O O . GLU B 1 66 ? -8.469 11.391 7.555 1 90.31 66 GLU B O 1
ATOM 1708 N N . VAL B 1 67 ? -9.055 9.234 7.355 1 91.81 67 VAL B N 1
ATOM 1709 C CA . VAL B 1 67 ? -8.281 8.828 8.523 1 91.81 67 VAL B CA 1
ATOM 1710 C C . VAL B 1 67 ? -6.805 9.148 8.305 1 91.81 67 VAL B C 1
ATOM 1712 O O . VAL B 1 67 ? -6.152 9.719 9.18 1 91.81 67 VAL B O 1
ATOM 1715 N N . LEU B 1 68 ? -6.273 8.883 7.168 1 91.69 68 LEU B N 1
ATOM 1716 C CA . LEU B 1 68 ? -4.867 9.102 6.852 1 91.69 68 LEU B CA 1
ATOM 1717 C C . LEU B 1 68 ? -4.547 10.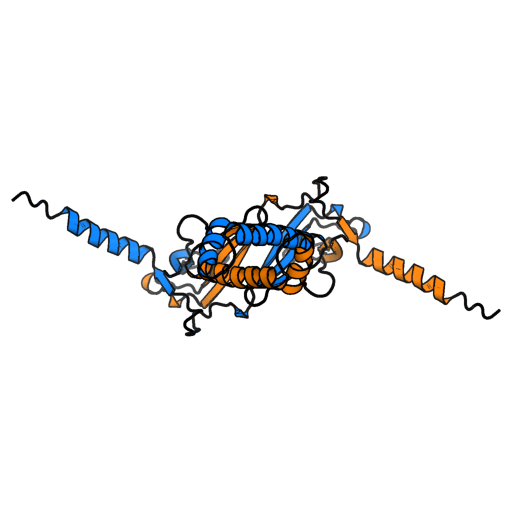594 6.789 1 91.69 68 LEU B C 1
ATOM 1719 O O . LEU B 1 68 ? -3.512 11.031 7.297 1 91.69 68 LEU B O 1
ATOM 1723 N N . TYR B 1 69 ? -5.445 11.352 6.266 1 88 69 TYR B N 1
ATOM 1724 C CA . TYR B 1 69 ? -5.211 12.781 6.098 1 88 69 TYR B CA 1
ATOM 1725 C C . TYR B 1 69 ? -5.328 13.508 7.426 1 88 69 TYR B C 1
ATOM 1727 O O . TYR B 1 69 ? -4.961 14.68 7.531 1 88 69 TYR B O 1
ATOM 1735 N N . ASN B 1 70 ? -5.805 12.812 8.383 1 87.75 70 ASN B N 1
ATOM 1736 C CA . ASN B 1 70 ? -5.82 13.367 9.727 1 87.75 70 ASN B CA 1
ATOM 1737 C C . ASN B 1 70 ? -4.582 12.953 10.516 1 87.75 70 ASN B C 1
ATOM 1739 O O . ASN B 1 70 ? -4.512 13.156 11.734 1 87.75 70 ASN B O 1
ATOM 1743 N N . GLY B 1 71 ? -3.678 12.297 9.844 1 89.25 71 GLY B N 1
ATOM 1744 C CA . GLY B 1 71 ? -2.381 12.016 10.438 1 89.25 71 GLY B CA 1
ATOM 1745 C C . GLY B 1 71 ? -2.316 10.672 11.125 1 89.25 71 GLY B C 1
ATOM 1746 O O . GLY B 1 71 ? -1.338 10.359 11.805 1 89.25 71 GLY B O 1
ATOM 1747 N N . GLN B 1 72 ? -3.363 9.883 11.031 1 93.19 72 GLN B N 1
ATOM 1748 C CA . GLN B 1 72 ? -3.373 8.547 11.633 1 93.19 72 GLN B CA 1
ATOM 1749 C C . GLN B 1 72 ? -2.953 7.488 10.617 1 93.19 72 GLN B C 1
ATOM 1751 O O . GLN B 1 72 ? -2.982 7.734 9.406 1 93.19 72 GLN B O 1
ATOM 1756 N N . SER B 1 73 ? -2.512 6.395 11.164 1 96.38 73 SER B N 1
ATOM 1757 C CA . SER B 1 73 ? -2.295 5.203 10.352 1 96.38 73 SER B CA 1
ATOM 1758 C C . SER B 1 73 ? -3.449 4.215 10.492 1 96.38 73 SER B C 1
ATOM 1760 O O . SER B 1 73 ? -4.211 4.281 11.453 1 96.38 73 SER B O 1
ATOM 1762 N N . VAL B 1 74 ? -3.582 3.363 9.469 1 96.81 74 VAL B N 1
ATOM 1763 C CA . VAL B 1 74 ? -4.602 2.318 9.5 1 96.81 74 VAL B CA 1
ATOM 1764 C C . VAL B 1 74 ? -3.938 0.947 9.398 1 96.81 74 VAL B C 1
ATOM 1766 O O . VAL B 1 74 ? -3.23 0.662 8.43 1 96.81 74 VAL B O 1
ATOM 1769 N N . ASN B 1 75 ? -4.145 0.163 10.453 1 96 75 ASN B N 1
ATOM 1770 C CA . ASN B 1 75 ? -3.615 -1.196 10.477 1 96 75 ASN B CA 1
ATOM 1771 C C . ASN B 1 75 ? -4.707 -2.227 10.211 1 96 75 ASN B C 1
ATOM 1773 O O . ASN B 1 75 ? -5.566 -2.465 11.062 1 96 75 ASN B O 1
ATOM 1777 N N . ILE B 1 76 ? -4.66 -2.805 9.055 1 95.69 76 ILE B N 1
ATOM 1778 C CA . ILE B 1 76 ? -5.609 -3.848 8.688 1 95.69 76 ILE B CA 1
ATOM 1779 C C . ILE B 1 76 ? -4.98 -5.223 8.906 1 95.69 76 ILE B C 1
ATOM 1781 O O . ILE B 1 76 ? -4.039 -5.598 8.203 1 95.69 76 ILE B O 1
ATOM 1785 N N . LYS B 1 77 ? -5.633 -5.918 9.75 1 91.75 77 LYS B N 1
ATOM 1786 C CA . LYS B 1 77 ? -5.113 -7.238 10.102 1 91.75 77 LYS B CA 1
ATOM 1787 C C . LYS B 1 77 ? -5.035 -8.141 8.875 1 91.75 77 LYS B C 1
ATOM 1789 O O . LYS B 1 77 ? -5.973 -8.195 8.078 1 91.75 77 LYS B O 1
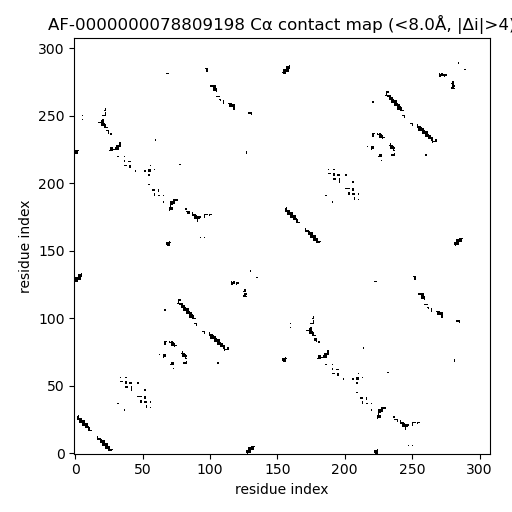ATOM 1794 N N . ASN B 1 78 ? -3.834 -8.852 8.758 1 85.75 78 ASN B N 1
ATOM 1795 C CA . ASN B 1 78 ? -3.58 -9.82 7.699 1 85.75 78 ASN B CA 1
ATOM 1796 C C . ASN B 1 78 ? -3.533 -9.156 6.328 1 85.75 78 ASN B C 1
ATOM 1798 O O . ASN B 1 78 ? -3.836 -9.789 5.316 1 85.75 78 ASN B O 1
ATOM 1802 N N . PHE B 1 79 ? -3.307 -7.965 6.32 1 93.38 79 PHE B N 1
ATOM 1803 C CA . PHE B 1 79 ? -3.195 -7.262 5.051 1 93.38 79 PHE B CA 1
ATOM 1804 C C . PHE B 1 79 ? -2.016 -6.297 5.066 1 93.38 79 PHE B C 1
ATOM 1806 O O . PHE B 1 79 ? -0.998 -6.539 4.418 1 93.38 79 PHE B O 1
ATOM 1813 N N . GLY B 1 80 ? -2.193 -5.246 6.004 1 95 80 GLY B N 1
ATOM 1814 C CA . GLY B 1 80 ? -1.073 -4.32 6.066 1 95 80 GLY B CA 1
ATOM 1815 C C . GLY B 1 80 ? -1.411 -3.021 6.773 1 95 80 GLY B C 1
ATOM 1816 O O . GLY B 1 80 ? -2.506 -2.873 7.32 1 95 80 GLY B O 1
ATOM 1817 N N . VAL B 1 81 ? -0.425 -2.17 6.719 1 95.69 81 VAL B N 1
ATOM 1818 C CA . VAL B 1 81 ? -0.558 -0.881 7.387 1 95.69 81 VAL B CA 1
ATOM 1819 C C . VAL B 1 81 ? -0.455 0.246 6.363 1 95.69 81 VAL B C 1
ATOM 1821 O O . VAL B 1 81 ? 0.444 0.245 5.52 1 95.69 81 VAL B O 1
ATOM 1824 N N . PHE B 1 82 ? -1.386 1.18 6.465 1 95.94 82 PHE B N 1
ATOM 1825 C CA . PHE B 1 82 ? -1.372 2.383 5.641 1 95.94 82 PHE B CA 1
ATOM 1826 C C . PHE B 1 82 ? -0.946 3.596 6.461 1 95.94 82 PHE B C 1
ATOM 1828 O O . PHE B 1 82 ? -1.366 3.752 7.609 1 95.94 82 PHE B O 1
ATOM 1835 N N . SER B 1 83 ? -0.162 4.41 5.855 1 94.69 83 SER B N 1
ATOM 1836 C CA . SER B 1 83 ? 0.295 5.645 6.48 1 94.69 83 SER B CA 1
ATOM 1837 C C . SER B 1 83 ? 0.646 6.699 5.438 1 94.69 83 SER B C 1
ATOM 1839 O O . SER B 1 83 ? 0.535 6.449 4.234 1 94.69 83 SER B O 1
ATOM 1841 N N . LEU B 1 84 ? 0.992 7.891 5.938 1 92.12 84 LEU B N 1
ATOM 1842 C CA . LEU B 1 84 ? 1.396 8.945 5.02 1 92.12 84 LEU B CA 1
ATOM 1843 C C . LEU B 1 84 ? 2.91 9.133 5.035 1 92.12 84 LEU B C 1
ATOM 1845 O O . LEU B 1 84 ? 3.551 8.953 6.074 1 92.12 84 LEU B O 1
ATOM 1849 N N . SER B 1 85 ? 3.398 9.422 3.924 1 91.19 85 SER B N 1
ATOM 1850 C CA . SER B 1 85 ? 4.781 9.859 3.787 1 91.19 85 SER B CA 1
ATOM 1851 C C . SER B 1 85 ? 4.879 11.125 2.934 1 91.19 85 SER B C 1
ATOM 1853 O O . SER B 1 85 ? 3.904 11.523 2.295 1 91.19 85 SER B O 1
ATOM 1855 N N . ALA B 1 86 ? 6.086 11.766 3.018 1 90.06 86 ALA B N 1
ATOM 1856 C CA . ALA B 1 86 ? 6.234 13.031 2.314 1 90.06 86 ALA B CA 1
ATOM 1857 C C . ALA B 1 86 ? 7.578 13.109 1.593 1 90.06 86 ALA B C 1
ATOM 1859 O O . ALA B 1 86 ? 8.586 12.609 2.094 1 90.06 86 ALA B O 1
ATOM 1860 N N . ARG B 1 87 ? 7.477 13.617 0.473 1 91.38 87 ARG B N 1
ATOM 1861 C CA . ARG B 1 87 ? 8.688 14.102 -0.177 1 91.38 87 ARG B CA 1
ATOM 1862 C C . ARG B 1 87 ? 9.031 15.508 0.284 1 91.38 87 ARG B C 1
ATOM 1864 O O . ARG B 1 87 ? 8.211 16.422 0.171 1 91.38 87 ARG B O 1
ATOM 1871 N N . THR B 1 88 ? 10.234 15.641 0.773 1 92.94 88 THR B N 1
ATOM 1872 C CA . THR B 1 88 ? 10.562 16.922 1.396 1 92.94 88 THR B CA 1
ATOM 1873 C C . THR B 1 88 ? 11.906 17.438 0.896 1 92.94 88 THR B C 1
ATOM 1875 O O . THR B 1 88 ? 12.695 16.688 0.316 1 92.94 88 THR B O 1
ATOM 1878 N N . LEU B 1 89 ? 12.055 18.812 1.048 1 93.62 89 LEU B N 1
ATOM 1879 C CA . LEU B 1 89 ? 13.32 19.484 0.759 1 93.62 89 LEU B CA 1
ATOM 1880 C C . LEU B 1 89 ? 14.047 19.844 2.047 1 93.62 89 LEU B C 1
ATOM 1882 O O . LEU B 1 89 ? 13.422 20.297 3.01 1 93.62 89 LEU B O 1
ATOM 1886 N N . GLY B 1 90 ? 15.305 19.609 1.936 1 93.81 90 GLY B N 1
ATOM 1887 C CA . GLY B 1 90 ? 16.109 19.906 3.105 1 93.81 90 GLY B CA 1
ATOM 1888 C C . GLY B 1 90 ? 16.547 21.359 3.188 1 93.81 90 GLY B C 1
ATOM 1889 O O . GLY B 1 90 ? 16.609 22.047 2.17 1 93.81 90 GLY B O 1
ATOM 1890 N N . THR B 1 91 ? 16.766 21.828 4.441 1 95.12 91 THR B N 1
ATOM 1891 C CA . THR B 1 91 ? 17.281 23.172 4.695 1 95.12 91 THR B CA 1
ATOM 1892 C C . THR B 1 91 ? 18.484 23.125 5.629 1 95.12 91 THR B C 1
ATOM 1894 O O . THR B 1 91 ? 18.609 22.203 6.453 1 95.12 91 THR B O 1
ATOM 1897 N N . GLU B 1 92 ? 19.312 24.078 5.484 1 93.69 92 GLU B N 1
ATOM 1898 C CA . GLU B 1 92 ? 20.484 24.141 6.355 1 93.69 92 GLU B CA 1
ATOM 1899 C C . GLU B 1 92 ? 20.125 24.688 7.734 1 93.69 92 GLU B C 1
ATOM 1901 O O . GLU B 1 92 ? 20.672 24.25 8.75 1 93.69 92 GLU B O 1
ATOM 1906 N N . ASP B 1 93 ? 19.172 25.594 7.738 1 93.94 93 ASP B N 1
ATOM 1907 C CA . ASP B 1 93 ? 18.719 26.203 8.984 1 93.94 93 ASP B CA 1
ATOM 1908 C C . ASP B 1 93 ? 17.406 25.578 9.445 1 93.94 93 ASP B C 1
ATOM 1910 O O . ASP B 1 93 ? 16.453 25.469 8.664 1 93.94 93 ASP B O 1
ATOM 1914 N N . VAL B 1 94 ? 17.344 25.25 10.766 1 93.19 94 VAL B N 1
ATOM 1915 C CA . VAL B 1 94 ? 16.172 24.594 11.344 1 93.19 94 VAL B CA 1
ATOM 1916 C C . VAL B 1 94 ? 14.969 25.531 11.273 1 93.19 94 VAL B C 1
ATOM 1918 O O . VAL B 1 94 ? 13.828 25.094 11.117 1 93.19 94 VAL B O 1
ATOM 1921 N N . LYS B 1 95 ? 15.227 26.828 11.375 1 92.94 95 LYS B N 1
ATOM 1922 C CA . LYS B 1 95 ? 14.156 27.812 11.367 1 92.94 95 LYS B CA 1
ATOM 1923 C C . LYS B 1 95 ? 13.461 27.859 10.008 1 92.94 95 LYS B C 1
ATOM 1925 O O . LYS B 1 95 ? 12.297 28.266 9.914 1 92.94 95 LYS B O 1
ATOM 1930 N N . GLU B 1 96 ? 14.195 27.422 8.977 1 94.62 96 GLU B N 1
ATOM 1931 C CA . GLU B 1 96 ? 13.656 27.438 7.621 1 94.62 96 GLU B CA 1
ATOM 1932 C C . GLU B 1 96 ? 12.953 26.141 7.281 1 94.62 96 GLU B C 1
ATOM 1934 O O . GLU B 1 96 ? 12.328 26.016 6.223 1 94.62 96 GLU B O 1
ATOM 1939 N N . CYS B 1 97 ? 13.047 25.234 8.164 1 95.19 97 CYS B N 1
ATOM 1940 C CA . CYS B 1 97 ? 12.367 23.953 7.98 1 95.19 97 CYS B CA 1
ATOM 1941 C C . CYS B 1 97 ? 10.906 24.047 8.414 1 95.19 97 CYS B C 1
ATOM 1943 O O . CYS B 1 97 ? 10.609 23.984 9.609 1 95.19 97 CYS B O 1
ATOM 1945 N N . THR B 1 98 ? 10.047 24.188 7.48 1 93.12 98 THR B N 1
ATOM 1946 C CA . THR B 1 98 ? 8.617 24.375 7.738 1 93.12 98 THR B CA 1
ATOM 1947 C C . THR B 1 98 ? 7.789 23.453 6.844 1 93.12 98 THR B C 1
ATOM 1949 O O . THR B 1 98 ? 8.344 22.625 6.105 1 93.12 98 THR B O 1
ATOM 1952 N N . ALA B 1 99 ? 6.488 23.594 6.977 1 90.75 99 ALA B N 1
ATOM 1953 C CA . ALA B 1 99 ? 5.574 22.812 6.152 1 90.75 99 ALA B CA 1
ATOM 1954 C C . ALA B 1 99 ? 5.762 23.109 4.672 1 90.75 99 ALA B C 1
ATOM 1956 O O . ALA B 1 99 ? 5.391 22.312 3.811 1 90.75 99 ALA B O 1
ATOM 1957 N N . LYS B 1 100 ? 6.355 24.266 4.402 1 90.06 100 LYS B N 1
ATOM 1958 C CA . LYS B 1 100 ? 6.574 24.672 3.018 1 90.06 100 LYS B CA 1
ATOM 1959 C C . LYS B 1 100 ? 7.586 23.75 2.334 1 90.06 100 LYS B C 1
ATOM 1961 O O . LYS B 1 100 ? 7.66 23.703 1.104 1 90.06 100 LYS B O 1
ATOM 1966 N N . ASN B 1 101 ? 8.352 23.094 3.146 1 93.38 101 ASN B N 1
ATOM 1967 C CA . ASN B 1 101 ? 9.367 22.188 2.613 1 93.38 101 ASN B CA 1
ATOM 1968 C C . ASN B 1 101 ? 8.781 20.828 2.266 1 93.38 101 ASN B C 1
ATOM 1970 O O . ASN B 1 101 ? 9.484 19.969 1.732 1 93.38 101 ASN B O 1
ATOM 1974 N N . ILE B 1 102 ? 7.516 20.625 2.555 1 91 102 ILE B N 1
ATOM 1975 C CA . ILE B 1 102 ? 6.809 19.438 2.117 1 91 102 ILE B CA 1
ATOM 1976 C C . ILE B 1 102 ? 6.281 19.625 0.699 1 91 102 ILE B C 1
ATOM 1978 O O . ILE B 1 102 ? 5.398 20.469 0.47 1 91 102 ILE B O 1
ATOM 1982 N N . LYS B 1 103 ? 6.758 18.828 -0.178 1 89 103 LYS B N 1
ATOM 1983 C CA . LYS B 1 103 ? 6.473 19.062 -1.591 1 89 103 LYS B CA 1
ATOM 1984 C C . LYS B 1 103 ? 5.379 18.125 -2.094 1 89 103 LYS B C 1
ATOM 1986 O O . LYS B 1 103 ? 4.625 18.469 -3.004 1 89 103 LYS B O 1
ATOM 1991 N N . ALA B 1 104 ? 5.336 16.938 -1.471 1 88.38 104 ALA B N 1
ATOM 1992 C CA . ALA B 1 104 ? 4.316 15.969 -1.855 1 88.38 104 ALA B CA 1
ATOM 1993 C C . ALA B 1 104 ? 4.027 14.992 -0.715 1 88.38 104 ALA B C 1
ATOM 1995 O O . ALA B 1 104 ? 4.906 14.703 0.101 1 88.38 104 ALA B O 1
ATOM 1996 N N . VAL B 1 105 ? 2.803 14.648 -0.682 1 89.06 105 VAL B N 1
ATOM 1997 C CA . VAL B 1 105 ? 2.379 13.641 0.284 1 89.06 105 VAL B CA 1
ATOM 1998 C C . VAL B 1 105 ? 1.861 12.406 -0.452 1 89.06 105 VAL B C 1
ATOM 2000 O O . VAL B 1 105 ? 1.229 12.523 -1.504 1 89.06 105 VAL B O 1
ATOM 2003 N N . LYS B 1 106 ? 2.178 11.258 0.084 1 90.75 106 LYS B N 1
ATOM 2004 C CA . LYS B 1 106 ? 1.689 10.031 -0.527 1 90.75 106 LYS B CA 1
ATOM 2005 C C . LYS B 1 106 ? 1.263 9.016 0.535 1 90.75 106 LYS B C 1
ATOM 2007 O O . LYS B 1 106 ? 1.743 9.062 1.669 1 90.75 106 LYS B O 1
ATOM 2012 N N . ILE B 1 107 ? 0.345 8.172 0.081 1 93.31 107 ILE B N 1
ATOM 2013 C CA . ILE B 1 107 ? -0.053 7.059 0.938 1 93.31 107 ILE B CA 1
ATOM 2014 C C . 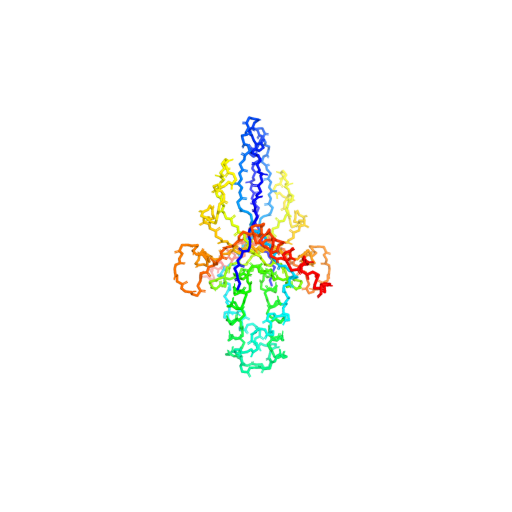ILE B 1 107 ? 0.962 5.926 0.817 1 93.31 107 ILE B C 1
ATOM 2016 O O . ILE B 1 107 ? 1.374 5.566 -0.289 1 93.31 107 ILE B O 1
ATOM 2020 N N . ASN B 1 108 ? 1.396 5.5 1.936 1 93.81 108 ASN B N 1
ATOM 2021 C CA . ASN B 1 108 ? 2.311 4.363 2.018 1 93.81 108 ASN B CA 1
ATOM 2022 C C . ASN B 1 108 ? 1.605 3.111 2.527 1 93.81 108 ASN B C 1
ATOM 2024 O O . ASN B 1 108 ? 0.664 3.201 3.316 1 93.81 108 ASN B O 1
ATOM 2028 N N . PHE B 1 109 ? 2.068 2.018 2.008 1 96.06 109 PHE B N 1
ATOM 2029 C CA . PHE B 1 109 ? 1.538 0.729 2.439 1 96.06 109 PHE B CA 1
ATOM 2030 C C . PHE B 1 109 ? 2.668 -0.228 2.799 1 96.06 109 PHE B C 1
ATOM 2032 O O . PHE B 1 109 ? 3.588 -0.437 2.006 1 96.06 109 PHE B O 1
ATOM 2039 N N . ARG B 1 110 ? 2.484 -0.753 4.02 1 94.31 110 ARG B N 1
ATOM 2040 C CA . ARG B 1 110 ? 3.375 -1.813 4.48 1 94.31 110 ARG B CA 1
ATOM 2041 C C . ARG B 1 110 ? 2.613 -3.121 4.676 1 94.31 110 ARG B C 1
ATOM 2043 O O . ARG B 1 110 ? 1.781 -3.232 5.578 1 94.31 110 ARG B O 1
ATOM 2050 N N . PRO B 1 111 ? 2.932 -4.09 3.848 1 93.06 111 PRO B N 1
ATOM 2051 C CA . PRO B 1 111 ? 2.203 -5.355 3.967 1 93.06 111 PRO B CA 1
ATOM 2052 C C . PRO B 1 111 ? 2.461 -6.062 5.297 1 93.06 111 PRO B C 1
ATOM 2054 O O . PRO B 1 111 ? 3.559 -5.965 5.848 1 93.06 111 PRO B O 1
ATOM 2057 N N . SER B 1 112 ? 1.39 -6.77 5.738 1 87.44 112 SER B N 1
ATOM 2058 C CA . SER B 1 112 ? 1.556 -7.562 6.949 1 87.44 112 SER B CA 1
ATOM 2059 C C . SER B 1 112 ? 2.496 -8.742 6.719 1 87.44 112 SER B C 1
ATOM 2061 O O . SER B 1 112 ? 2.527 -9.312 5.625 1 87.44 112 SER B O 1
ATOM 2063 N N . THR B 1 113 ? 3.361 -9.016 7.668 1 72.69 113 THR B N 1
ATOM 2064 C CA . THR B 1 113 ? 4.305 -10.125 7.57 1 72.69 113 THR B CA 1
ATOM 2065 C C . THR B 1 113 ? 3.572 -11.461 7.516 1 72.69 113 THR B C 1
ATOM 2067 O O . THR B 1 113 ? 4.113 -12.453 7.023 1 72.69 113 THR B O 1
ATOM 2070 N N . SER B 1 114 ? 2.344 -11.516 8.172 1 60.31 114 SER B N 1
ATOM 2071 C CA . SER B 1 114 ? 1.567 -12.75 8.258 1 60.31 114 SER B CA 1
ATOM 2072 C C . SER B 1 114 ? 1.089 -13.195 6.879 1 60.31 114 SER B C 1
ATOM 2074 O O . SER B 1 114 ? 0.695 -14.344 6.691 1 60.31 114 SER B O 1
ATOM 2076 N N . ILE B 1 115 ? 0.943 -12.359 5.961 1 59.94 115 ILE B N 1
ATOM 2077 C CA . ILE B 1 115 ? 0.431 -12.711 4.641 1 59.94 115 ILE B CA 1
ATOM 2078 C C . ILE B 1 115 ? 1.562 -13.273 3.779 1 59.94 115 ILE B C 1
ATOM 2080 O O . ILE B 1 115 ? 1.331 -13.719 2.652 1 59.94 115 ILE B O 1
ATOM 2084 N N . ARG B 1 116 ? 2.664 -13.297 4.391 1 55.78 116 ARG B N 1
ATOM 2085 C CA . ARG B 1 116 ? 3.688 -13.844 3.51 1 55.78 116 ARG B CA 1
ATOM 2086 C C . ARG B 1 116 ? 3.275 -15.219 2.98 1 55.78 116 ARG B C 1
ATOM 2088 O O . ARG B 1 116 ? 3.145 -16.172 3.75 1 55.78 116 ARG B O 1
ATOM 2095 N N . PRO B 1 117 ? 2.438 -15.102 1.905 1 54.19 117 PRO B N 1
ATOM 2096 C CA . PRO B 1 117 ? 2.178 -16.453 1.379 1 54.19 117 PRO B CA 1
ATOM 2097 C C . PRO B 1 117 ? 3.352 -17.406 1.592 1 54.19 117 PRO B C 1
ATOM 2099 O O . PRO B 1 117 ? 4.504 -17.031 1.348 1 54.19 117 PRO B O 1
ATOM 2102 N N . ASP B 1 118 ? 3.242 -17.969 2.746 1 51.69 118 ASP B N 1
ATOM 2103 C CA . ASP B 1 118 ? 4.25 -19.016 2.902 1 51.69 118 ASP B CA 1
ATOM 2104 C C . ASP B 1 118 ? 4.461 -19.781 1.595 1 51.69 118 ASP B C 1
ATOM 2106 O O . ASP B 1 118 ? 3.555 -20.469 1.115 1 51.69 118 ASP B O 1
ATOM 2110 N N . ILE B 1 119 ? 5.25 -19.25 0.721 1 56.03 119 ILE B N 1
ATOM 2111 C CA . ILE B 1 119 ? 5.617 -20.031 -0.448 1 56.03 119 ILE B CA 1
ATOM 2112 C C . ILE B 1 119 ? 5.75 -21.5 -0.055 1 56.03 119 ILE B C 1
ATOM 2114 O O . ILE B 1 119 ? 5.527 -22.391 -0.878 1 56.03 119 ILE B O 1
ATOM 2118 N N . THR B 1 120 ? 6.035 -21.594 1.272 1 48.03 120 THR B N 1
ATOM 2119 C CA . THR B 1 120 ? 6.188 -22.969 1.738 1 48.03 120 THR B CA 1
ATOM 2120 C C . THR B 1 120 ? 4.938 -23.438 2.484 1 48.03 120 THR B C 1
ATOM 2122 O O . THR B 1 120 ? 4.844 -24.594 2.896 1 48.03 120 THR B O 1
ATOM 2125 N N . THR B 1 121 ? 4.203 -22.359 2.771 1 50.53 121 THR B N 1
ATOM 2126 C CA . THR B 1 121 ? 3.129 -22.828 3.633 1 50.53 121 THR B CA 1
ATOM 2127 C C . THR B 1 121 ? 2.107 -23.641 2.828 1 50.53 121 THR B C 1
ATOM 2129 O O . THR B 1 121 ? 1.859 -23.328 1.657 1 50.53 121 THR B O 1
ATOM 2132 N N . THR B 1 122 ? 1.891 -24.891 3.092 1 43.69 122 THR B N 1
ATOM 2133 C CA . THR B 1 122 ? 0.959 -25.922 2.633 1 43.69 122 THR B CA 1
ATOM 2134 C C . THR B 1 122 ? -0.465 -25.594 3.074 1 43.69 122 THR B C 1
ATOM 2136 O O . THR B 1 122 ? -1.379 -26.406 2.889 1 43.69 122 THR B O 1
ATOM 2139 N N . ARG B 1 123 ? -0.634 -24.516 3.668 1 47.69 123 ARG B N 1
ATOM 2140 C CA . ARG B 1 123 ? -2.051 -24.484 4.016 1 47.69 123 ARG B CA 1
ATOM 2141 C C . ARG B 1 123 ? -2.898 -24.078 2.812 1 47.69 123 ARG B C 1
ATOM 2143 O O . ARG B 1 123 ? -2.547 -23.172 2.07 1 47.69 123 ARG B O 1
ATOM 2150 N N . ALA B 1 124 ? -3.816 -24.891 2.508 1 47.53 124 ALA B N 1
ATOM 2151 C CA . ALA B 1 124 ? -4.699 -24.891 1.345 1 47.53 124 ALA B CA 1
ATOM 2152 C C . ALA B 1 124 ? -5.07 -23.469 0.931 1 47.53 124 ALA B C 1
ATOM 2154 O O . ALA B 1 124 ? -5.027 -23.141 -0.254 1 47.53 124 ALA B O 1
ATOM 2155 N N . GLY B 1 125 ? -5.602 -22.594 1.725 1 52.66 125 GLY B N 1
ATOM 2156 C CA . GLY B 1 125 ? -6.195 -21.312 1.38 1 52.66 125 GLY B CA 1
ATOM 2157 C C . GLY B 1 125 ? -5.168 -20.219 1.172 1 52.66 125 GLY B C 1
ATOM 2158 O O . GLY B 1 125 ? -5.508 -19.125 0.722 1 52.66 125 GLY B O 1
ATOM 2159 N N . GLU B 1 126 ? -3.963 -20.547 1.459 1 60.91 126 GLU B N 1
ATOM 2160 C CA . GLU B 1 126 ? -2.922 -19.516 1.431 1 60.91 126 GLU B CA 1
ATOM 2161 C C . GLU B 1 126 ? -1.813 -19.891 0.449 1 60.91 126 GLU B C 1
ATOM 2163 O O . GLU B 1 126 ? -0.854 -19.141 0.278 1 60.91 126 GLU B O 1
ATOM 2168 N N . LYS B 1 127 ? -2.168 -20.922 -0.215 1 68.25 127 LYS B N 1
ATOM 2169 C CA . LYS B 1 127 ? -1.106 -21.391 -1.104 1 68.25 127 LYS B CA 1
ATOM 2170 C C . LYS B 1 127 ? -1.138 -20.641 -2.436 1 68.25 127 LYS B C 1
ATOM 2172 O O . LYS B 1 127 ? -2.209 -20.422 -3.008 1 68.25 127 LYS B O 1
ATOM 2177 N N . ILE B 1 128 ? -0.021 -20.141 -2.82 1 82.56 128 ILE B N 1
ATOM 2178 C CA . ILE B 1 128 ? 0.146 -19.5 -4.121 1 82.56 128 ILE B CA 1
ATOM 2179 C C . ILE B 1 128 ? 0.887 -20.438 -5.066 1 82.56 128 ILE B C 1
ATOM 2181 O O . ILE B 1 128 ? 1.938 -20.984 -4.719 1 82.56 128 ILE B O 1
ATOM 2185 N N . ASP B 1 129 ? 0.273 -20.75 -6.18 1 85.69 129 ASP B N 1
ATOM 2186 C CA . ASP B 1 129 ? 0.932 -21.547 -7.219 1 85.69 129 ASP B CA 1
ATOM 2187 C C . ASP B 1 129 ? 1.608 -20.641 -8.242 1 85.69 129 ASP B C 1
ATOM 2189 O O . ASP B 1 129 ? 1.053 -19.609 -8.641 1 85.69 129 ASP B O 1
ATOM 2193 N N . PHE B 1 130 ? 2.832 -21.156 -8.562 1 90.81 130 PHE B N 1
ATOM 2194 C CA . PHE B 1 130 ? 3.562 -20.391 -9.57 1 90.81 130 PHE B CA 1
ATOM 2195 C C . PHE B 1 130 ? 3.699 -21.188 -10.859 1 90.81 130 PHE B C 1
ATOM 2197 O O . PHE B 1 130 ? 3.812 -22.422 -10.828 1 90.81 130 PHE B O 1
ATOM 2204 N N . TYR B 1 131 ? 3.652 -20.484 -11.938 1 90.5 131 TYR B N 1
ATOM 2205 C CA . TYR B 1 131 ? 3.906 -21.188 -13.195 1 90.5 131 TYR B CA 1
ATOM 2206 C C . TYR B 1 131 ? 4.715 -20.312 -14.148 1 90.5 131 TYR B C 1
ATOM 2208 O O . TYR B 1 131 ? 4.586 -19.078 -14.141 1 90.5 131 TYR B O 1
ATOM 2216 N N . ASP B 1 132 ? 5.527 -20.984 -14.961 1 91.44 132 ASP B N 1
ATOM 2217 C CA . ASP B 1 132 ? 6.398 -20.312 -15.922 1 91.44 132 ASP B CA 1
ATOM 2218 C C . ASP B 1 132 ? 5.621 -19.906 -17.172 1 91.44 132 ASP B C 1
ATOM 2220 O O . ASP B 1 132 ? 5.195 -20.766 -17.953 1 91.44 132 ASP B O 1
ATOM 2224 N N . LEU B 1 133 ? 5.547 -18.672 -17.406 1 89.94 133 LEU B N 1
ATOM 2225 C CA . LEU B 1 133 ? 4.734 -18.156 -18.5 1 89.94 133 LEU B CA 1
ATOM 2226 C C . LEU B 1 133 ? 5.285 -18.609 -19.859 1 89.94 133 LEU B C 1
ATOM 2228 O O . LEU B 1 133 ? 4.527 -19 -20.734 1 89.94 133 LEU B O 1
ATOM 2232 N N . GLU B 1 134 ? 6.566 -18.469 -20.016 1 87.31 134 GLU B N 1
ATOM 2233 C CA . GLU B 1 134 ? 7.195 -18.844 -21.266 1 87.31 134 GLU B CA 1
ATOM 2234 C C . GLU B 1 134 ? 7 -20.344 -21.547 1 87.31 134 GLU B C 1
ATOM 2236 O O . GLU B 1 134 ? 6.738 -20.734 -22.688 1 87.31 134 GLU B O 1
ATOM 2241 N N . ALA B 1 135 ? 7.215 -21.062 -20.547 1 85.5 135 ALA B N 1
ATOM 2242 C CA . ALA B 1 135 ? 7.023 -22.516 -20.703 1 85.5 135 ALA B CA 1
ATOM 2243 C C . ALA B 1 135 ? 5.586 -22.828 -21.094 1 85.5 135 ALA B C 1
ATOM 2245 O O . ALA B 1 135 ? 5.348 -23.719 -21.922 1 85.5 135 ALA B O 1
ATOM 2246 N N . LEU B 1 136 ? 4.719 -22.109 -20.578 1 82.19 136 LEU B N 1
ATOM 2247 C CA . LEU B 1 136 ? 3.311 -22.344 -20.875 1 82.19 136 LEU B CA 1
ATOM 2248 C C . LEU B 1 136 ? 2.98 -21.922 -22.312 1 82.19 136 LEU B C 1
ATOM 2250 O O . LEU B 1 136 ? 2.225 -22.609 -23 1 82.19 136 LEU B O 1
ATOM 2254 N N . LEU B 1 137 ? 3.492 -20.844 -22.75 1 83.06 137 LEU B N 1
ATOM 2255 C CA . LEU B 1 137 ? 3.234 -20.344 -24.094 1 83.06 137 LEU B CA 1
ATOM 2256 C C . LEU B 1 137 ? 3.84 -21.266 -25.156 1 83.06 137 LEU B C 1
ATOM 2258 O O . LEU B 1 137 ? 3.238 -21.484 -26.203 1 83.06 137 LEU B O 1
ATOM 2262 N N . LYS B 1 138 ? 4.965 -21.75 -24.906 1 83.56 138 LYS B N 1
ATOM 2263 C CA . LYS B 1 138 ? 5.621 -22.672 -25.828 1 83.56 138 LYS B CA 1
ATOM 2264 C C . LYS B 1 138 ? 4.84 -23.969 -25.969 1 83.56 138 LYS B C 1
ATOM 2266 O O . LYS B 1 138 ? 4.707 -24.516 -27.062 1 83.56 138 LYS B O 1
ATOM 2271 N N . LYS B 1 139 ? 4.375 -24.422 -24.938 1 79.5 139 LYS B N 1
ATOM 2272 C CA . LYS B 1 139 ? 3.578 -25.641 -24.953 1 79.5 139 LYS B CA 1
ATOM 2273 C C . LYS B 1 139 ? 2.289 -25.438 -25.75 1 79.5 139 LYS B C 1
ATOM 2275 O O . LYS B 1 139 ? 1.86 -26.328 -26.484 1 79.5 139 LYS B O 1
ATOM 2280 N N . LYS B 1 140 ? 1.715 -24.281 -25.688 1 78.31 140 LYS B N 1
ATOM 2281 C CA . LYS B 1 140 ? 0.471 -23.984 -26.391 1 78.31 140 LYS B CA 1
ATOM 2282 C C . LYS B 1 140 ? 0.705 -23.875 -27.906 1 78.31 140 LYS B C 1
ATOM 2284 O O . LYS B 1 140 ? -0.151 -24.281 -28.703 1 78.31 140 LYS B O 1
ATOM 2289 N N . GLU B 1 141 ? 1.848 -23.281 -28.172 1 75.62 141 GLU B N 1
ATOM 2290 C CA . GLU B 1 141 ? 2.186 -23.172 -29.578 1 75.62 141 GLU B CA 1
ATOM 2291 C C . GLU B 1 141 ? 2.408 -24.547 -30.203 1 75.62 141 GLU B C 1
ATOM 2293 O O . GLU B 1 141 ? 2.027 -24.781 -31.359 1 75.62 141 GLU B O 1
ATOM 2298 N N . GLU B 1 142 ? 3.043 -25.344 -29.438 1 74.44 142 GLU B N 1
ATOM 2299 C CA . GLU B 1 142 ? 3.307 -26.688 -29.953 1 74.44 142 GLU B CA 1
ATOM 2300 C C . GLU B 1 142 ? 2.016 -27.484 -30.078 1 74.44 142 GLU B C 1
ATOM 2302 O O . GLU B 1 142 ? 1.865 -28.281 -31.016 1 74.44 142 GLU B O 1
ATOM 2307 N N . GLU B 1 143 ? 1.176 -27.266 -29.203 1 68.06 143 GLU B N 1
ATOM 2308 C CA . GLU B 1 143 ? -0.099 -27.984 -29.25 1 68.06 143 GLU B CA 1
ATOM 2309 C C . GLU B 1 143 ? -1.015 -27.391 -30.312 1 68.06 143 GLU B C 1
ATOM 2311 O O . GLU B 1 143 ? -1.83 -28.094 -30.906 1 68.06 143 GLU B O 1
ATOM 2316 N N . GLY B 1 144 ? -1.057 -26.094 -30.469 1 63.19 144 GLY B N 1
ATOM 2317 C CA . GLY B 1 144 ? -1.851 -25.469 -31.5 1 63.19 144 GLY B CA 1
ATOM 2318 C C . GLY B 1 144 ? -1.327 -25.734 -32.906 1 63.19 144 GLY B C 1
ATOM 2319 O O . GLY B 1 144 ? -2.051 -25.578 -33.875 1 63.19 144 GLY B O 1
ATOM 2320 N N . GLY B 1 145 ? -0.047 -25.859 -33.062 1 57.53 145 GLY B N 1
ATOM 2321 C CA . GLY B 1 145 ? 0.511 -26.188 -34.375 1 57.53 145 GLY B CA 1
ATOM 2322 C C . GLY B 1 145 ? 0.14 -27.578 -34.844 1 57.53 145 GLY B C 1
ATOM 2323 O O . GLY B 1 145 ? 0.196 -27.875 -36.031 1 57.53 145 GLY B O 1
ATOM 2324 N N . GLU B 1 146 ? -0.073 -28.469 -33.938 1 51.38 146 GLU B N 1
ATOM 2325 C CA . GLU B 1 146 ? -0.415 -29.797 -34.438 1 51.38 146 GLU B CA 1
ATOM 2326 C C . GLU B 1 146 ? -1.825 -29.828 -35 1 51.38 146 GLU B C 1
ATOM 2328 O O . GLU B 1 146 ? -2.168 -30.734 -35.781 1 51.38 146 GLU B O 1
ATOM 2333 N N . GLY B 1 147 ? -2.703 -28.922 -34.562 1 49.84 147 GLY B N 1
ATOM 2334 C CA . GLY B 1 147 ? -4.039 -29 -35.125 1 49.84 147 GLY B CA 1
ATOM 2335 C C . GLY B 1 147 ? -4.113 -28.5 -36.562 1 49.84 147 GLY B C 1
ATOM 2336 O O . GLY B 1 147 ? -5.156 -28.625 -37.219 1 49.84 147 GLY B O 1
ATOM 2337 N N . GLU B 1 148 ? -3.25 -27.578 -36.906 1 47.88 148 GLU B N 1
ATOM 2338 C CA . GLU B 1 148 ? -3.434 -27 -38.219 1 47.88 148 GLU B CA 1
ATOM 2339 C C . GLU B 1 148 ? -2.982 -27.969 -39.312 1 47.88 148 GLU B C 1
ATOM 2341 O O . GLU B 1 148 ? -3.154 -27.703 -40.5 1 47.88 148 GLU B O 1
ATOM 2346 N N . GLY B 1 149 ? -2.164 -28.922 -38.906 1 46.06 149 GLY B N 1
ATOM 2347 C CA . GLY B 1 149 ? -1.61 -29.656 -40.031 1 46.06 149 GLY B CA 1
ATOM 2348 C C . GLY B 1 149 ? -2.609 -30.609 -40.656 1 46.06 149 GLY B C 1
ATOM 2349 O O . GLY B 1 149 ? -2.309 -31.234 -41.688 1 46.06 149 GLY B O 1
ATOM 2350 N N . GLU B 1 150 ? -3.531 -31.203 -39.812 1 44.72 150 GLU B N 1
ATOM 2351 C CA . GLU B 1 150 ? -4.203 -32.281 -40.531 1 44.72 150 GLU B CA 1
ATOM 2352 C C . GLU B 1 150 ? -5.32 -31.766 -41.438 1 44.72 150 GLU B C 1
ATOM 2354 O O . GLU B 1 150 ? -6.352 -31.297 -40.938 1 44.72 150 GLU B O 1
ATOM 2359 N N . ASP B 1 151 ? -5.043 -30.906 -42.375 1 45.22 151 ASP B N 1
ATOM 2360 C CA . ASP B 1 151 ? -5.938 -30.672 -43.5 1 45.22 151 ASP B CA 1
ATOM 2361 C C . ASP B 1 151 ? -6.543 -31.984 -44 1 45.22 151 ASP B C 1
ATOM 2363 O O . ASP B 1 151 ? -5.812 -32.906 -44.406 1 45.22 151 ASP B O 1
ATOM 2367 N N . PRO B 1 152 ? -7.598 -32.5 -43.406 1 47.47 152 PRO B N 1
ATOM 2368 C CA . PRO B 1 152 ? -8.281 -33.688 -43.969 1 47.47 152 PRO B CA 1
ATOM 2369 C C . PRO B 1 152 ? -8.602 -33.531 -45.438 1 47.47 152 PRO B C 1
ATOM 2371 O O . PRO B 1 152 ? -9.414 -34.281 -45.969 1 47.47 152 PRO B O 1
ATOM 2374 N N . SER B 1 153 ? -7.898 -32.812 -46.219 1 42.22 153 SER B N 1
ATOM 2375 C CA . SER B 1 153 ? -8.289 -32.781 -47.625 1 42.22 153 SER B CA 1
ATOM 2376 C C . SER B 1 153 ? -8.219 -34.156 -48.219 1 42.22 153 SER B C 1
ATOM 2378 O O . SER B 1 153 ? -8.531 -34.344 -49.406 1 42.22 153 SER B O 1
ATOM 2380 N N . VAL B 1 154 ? -7.703 -35.219 -47.5 1 34.72 154 VAL B N 1
ATOM 2381 C CA . VAL B 1 154 ? -7.961 -36.375 -48.344 1 34.72 154 VAL B CA 1
ATOM 2382 C C . VAL B 1 154 ? -9.398 -36.875 -48.156 1 34.72 154 VAL B C 1
ATOM 2384 O O . VAL B 1 154 ? -9.906 -36.906 -47.031 1 34.72 154 VAL B O 1
#

Solvent-accessible surface area (backbone atoms only — not comparable to full-atom values): 17015 Å² total; per-residue (Å²): 117,38,28,35,26,43,81,40,80,48,60,52,85,88,41,91,82,46,68,61,25,22,30,61,37,71,42,76,49,80,74,63,37,36,62,65,57,52,37,57,63,44,38,80,80,42,95,57,52,62,69,56,48,43,48,51,53,53,50,46,55,52,51,51,48,51,46,36,47,38,18,24,30,39,42,37,86,75,50,25,34,37,34,66,43,66,47,60,48,69,26,77,48,66,88,71,47,43,73,84,32,50,71,38,41,44,65,39,64,45,55,33,78,82,46,36,38,37,70,77,42,75,50,80,92,51,52,58,45,70,44,54,46,64,64,50,51,52,52,49,50,58,56,55,54,60,63,68,63,68,67,77,76,119,116,37,28,36,27,40,82,40,79,48,61,52,84,88,42,92,83,47,68,61,23,22,30,62,38,68,43,76,49,81,75,64,37,35,61,65,55,53,35,57,64,44,36,80,80,42,94,57,52,62,68,55,50,43,48,51,53,54,50,45,55,53,50,51,50,51,47,36,47,39,17,25,29,39,43,36,85,75,50,26,36,37,34,68,42,64,47,60,48,69,26,77,46,67,88,70,48,42,73,83,33,50,70,37,39,43,67,39,65,46,53,33,78,81,48,35,37,35,74,77,43,75,50,78,92,50,51,58,45,69,42,53,46,63,63,51,51,51,51,48,51,57,57,56,54,59,65,66,64,68,66,66,82,116

Radius of gyration: 25.6 Å; Cα contacts (8 Å, |Δi|>4): 546; chains: 2; bounding box: 60×70×98 Å

Nearest PDB structures (foldseek):
  5lvt-assembly2_B  TM=7.364E-01  e=6.978E-05  Lactococcus lactis subsp. lactis Il1403
  8flj-assembly1_E  TM=7.232E-01  e=3.238E-04  Pseudomonas aeruginosa PA14
  1owf-assembly1_B  TM=7.437E-01  e=1.602E-03  Escherichia coli
  4qju-assembly1_B  TM=7.339E-01  e=2.351E-03  Staphylococcus aureus subsp. aureus Mu50
  1hue-assembly1_B  TM=6.955E-01  e=4.457E-03  Geobacillus stearothermophilus

Foldseek 3Di:
DFWEWEWDWDFDPVDPPTDIDIDTGTDDDDDDDDPLNVLVVCCVVDPDDSVVSSVVVVVVVVVQVVCQVVQDKDQDPQFWIKHKDFDFDDDPDPVPDDPVRTDDMDIDIDTDPNLPLPCPDPPPVSHGDYDYPVVVVVVVVVVVVVVVPPPVPD/DFWEWEWDWDFDPVDPPTDIDIDTGTDDDDDDDDPLNVLVVCCVVDPDDSVVSSVVVVVVVVVQVVCQVVQDKDQDPQFWIKHKDFDFDDDPDPVPDDPVRTDDMDIDIDTDPNLPLPCPDPDPVNHGDYDYPVVVVVVVVVVVVVVPPPPVPD

Sequence (308 aa):
MGVPFKKIARKDPRKADAVEKFYPQLVTTGPNADLDAVAFKMKEKSSLTLGDIQSVLTNFVEAMREVLYNGQSVNIKNFGVFSLSARTLGTEDVKECTAKNIKAVKINFRPSTSIRPDITTTRAGEKIDFYDLEALLKKKEEEGGEGEGEDPSVMGVPFKKIARKDPRKADAVEKFYPQLVTTGPNADLDAVAFKMKEKSSLTLGDIQSVLTNFVEAMREVLYNGQSVNIKNFGVFSLSARTLGTEDVKECTAKNIKAVKINFRPSTSIRPDITTTRAGEKIDFYDLEALLKKKEEEGGEGEGEDPSV

pLDDT: mean 84.4, std 15.89, range [34.72, 98.0]